Protein AF-A0A3B0YE94-F1 (afdb_monomer)

Mean predicted aligned error: 13.85 Å

Nearest PDB structures (foldseek):
  4jhp-assembly1_B  TM=4.072E-01  e=4.866E-02  Homo sapiens
  3t5i-assembly2_B  TM=4.114E-01  e=5.504E-02  Homo sapiens
  1ksh-assembly1_B  TM=4.208E-01  e=9.576E-02  Homo sapiens
  7kb5-assembly1_D  TM=2.185E-01  e=2.563E-01  Saccharomyces cerevisiae BY4741
  7w9m-assembly1_B  TM=2.186E-01  e=1.526E+00  Homo sapiens

Organism: NCBI:txid652676

Secondary structure (DSSP, 8-state):
----SSSHHHHHHHHHHHHHHHHHHHHHHHHHTTS-----------------------PPPP-HHHHHHHHTS-GGGGGS-HHHHHHHHHHHHTT---SEEEEE--SEEETTT-S--EEEEEEEEEHHHHHHS-HHHHEEEEEEETTTTEEEEEESSPPPTTPPPPPGGGSPPPPPPPGGGGT-EEEEEEEEEHHHHH-----SEEEEEEEEETTEEPPPEEEEEE---

Solvent-accessible surface area (backbone atoms only — not comparable to full-atom values): 14119 Å² total; per-residue (Å²): 144,89,88,87,82,79,72,72,68,62,57,57,55,53,53,54,52,52,51,50,53,53,50,53,54,51,52,55,61,54,61,67,70,74,76,81,84,86,84,88,79,87,85,90,79,90,74,94,70,87,74,81,76,72,79,76,76,84,71,68,45,85,55,64,70,56,53,57,36,57,65,72,56,66,65,71,41,66,80,50,60,65,68,62,41,43,53,54,49,52,62,56,45,58,93,66,86,58,31,44,46,43,60,49,58,51,54,64,41,49,57,81,84,37,93,64,46,50,32,42,38,38,37,25,37,33,42,57,49,46,72,78,57,38,56,68,84,42,27,30,37,39,40,31,35,67,77,77,71,44,74,48,79,34,65,70,39,86,71,76,86,87,69,77,79,77,54,77,91,73,53,76,78,78,76,81,89,54,81,66,37,64,73,44,67,51,72,50,69,49,79,45,37,40,27,84,76,57,68,44,77,96,55,78,45,39,33,44,36,35,41,36,46,83,93,45,65,30,54,78,42,62,33,34,35,40,68,85,129

Structure (mmCIF, N/CA/C/O backbone):
data_AF-A0A3B0YE94-F1
#
_entry.id   AF-A0A3B0YE94-F1
#
loop_
_atom_site.group_PDB
_atom_site.id
_atom_site.type_symbol
_atom_site.label_atom_id
_atom_site.label_alt_id
_atom_site.label_comp_id
_atom_site.label_asym_id
_atom_site.label_entity_id
_atom_site.label_seq_id
_atom_site.pdbx_PDB_ins_code
_atom_site.Cartn_x
_atom_site.Cartn_y
_atom_site.Cartn_z
_atom_site.occupancy
_atom_site.B_iso_or_equiv
_atom_site.auth_seq_id
_atom_site.auth_comp_id
_atom_site.auth_asym_id
_atom_site.auth_atom_id
_atom_site.pdbx_PDB_model_num
ATOM 1 N N . MET A 1 1 ? 21.241 26.845 35.841 1.00 43.53 1 MET A N 1
ATOM 2 C CA . MET A 1 1 ? 21.059 27.362 34.466 1.00 43.53 1 MET A CA 1
ATOM 3 C C . MET A 1 1 ? 22.350 27.121 33.688 1.00 43.53 1 MET A C 1
ATOM 5 O O . MET A 1 1 ? 23.228 27.954 33.795 1.00 43.53 1 MET A O 1
ATOM 9 N N . LEU A 1 2 ? 22.528 25.968 33.016 1.00 45.47 2 LEU A N 1
ATOM 10 C CA . LEU A 1 2 ? 23.670 25.692 32.111 1.00 45.47 2 LEU A CA 1
ATOM 11 C C . LEU A 1 2 ? 23.530 24.308 31.431 1.00 45.47 2 LEU A C 1
ATOM 13 O O . LEU A 1 2 ? 24.216 23.369 31.796 1.00 45.47 2 LEU A O 1
ATOM 17 N N . VAL A 1 3 ? 22.643 24.164 30.435 1.00 45.78 3 VAL A N 1
ATOM 18 C CA . VAL A 1 3 ? 22.716 23.067 29.437 1.00 45.78 3 VAL A CA 1
ATOM 19 C C . VAL A 1 3 ? 22.148 23.562 28.100 1.00 45.78 3 VAL A C 1
ATOM 21 O O . VAL A 1 3 ? 21.030 23.244 27.717 1.00 45.78 3 VAL A O 1
ATOM 24 N N . LYS A 1 4 ? 22.895 24.403 27.382 1.00 47.94 4 LYS A N 1
ATOM 25 C CA . LYS A 1 4 ? 22.641 24.718 25.962 1.00 47.94 4 LYS A CA 1
ATOM 26 C C . LYS A 1 4 ? 23.966 25.055 25.281 1.00 47.94 4 LYS A C 1
ATOM 28 O O . LYS A 1 4 ? 24.265 26.231 25.097 1.00 47.94 4 LYS A O 1
ATOM 33 N N . LYS A 1 5 ? 24.789 24.058 24.920 1.00 48.03 5 LYS A N 1
ATOM 34 C CA . LYS A 1 5 ? 25.900 24.336 23.982 1.00 48.03 5 LYS A CA 1
ATOM 35 C C . LYS A 1 5 ? 26.467 23.207 23.111 1.00 48.03 5 LYS A C 1
ATOM 37 O O . LYS A 1 5 ? 27.301 23.531 22.280 1.00 48.03 5 LYS A O 1
ATOM 42 N N . ASN A 1 6 ? 25.993 21.956 23.164 1.00 45.59 6 ASN A N 1
ATOM 43 C CA . ASN A 1 6 ? 26.669 20.862 22.430 1.00 45.59 6 ASN A CA 1
ATOM 44 C C . ASN A 1 6 ? 25.920 20.212 21.250 1.00 45.59 6 ASN A C 1
ATOM 46 O O . ASN A 1 6 ? 26.417 19.245 20.691 1.00 45.59 6 ASN A O 1
ATOM 50 N N . ILE A 1 7 ? 24.786 20.747 20.784 1.00 51.22 7 ILE A N 1
ATOM 51 C CA . ILE A 1 7 ? 24.026 20.112 19.679 1.00 51.22 7 ILE A CA 1
ATOM 52 C C . ILE A 1 7 ? 24.457 20.611 18.281 1.00 51.22 7 ILE A C 1
ATOM 54 O O . ILE A 1 7 ? 24.168 19.974 17.272 1.00 51.22 7 ILE A O 1
ATOM 58 N N . LYS A 1 8 ? 25.208 21.717 18.176 1.00 47.16 8 LYS A N 1
ATOM 59 C CA . LYS A 1 8 ? 25.519 22.321 16.864 1.00 47.16 8 LYS A CA 1
ATOM 60 C C . LYS A 1 8 ? 26.638 21.631 16.067 1.00 47.16 8 LYS A C 1
ATOM 62 O O . LYS A 1 8 ? 26.669 21.801 14.855 1.00 47.16 8 LYS A O 1
ATOM 67 N N . HIS A 1 9 ? 27.511 20.836 16.691 1.00 49.69 9 HIS A N 1
ATOM 68 C CA . HIS A 1 9 ? 28.640 20.216 15.974 1.00 49.69 9 HIS A CA 1
ATOM 69 C C . HIS A 1 9 ? 28.319 18.863 15.316 1.00 49.69 9 HIS A C 1
ATOM 71 O O . HIS A 1 9 ? 28.926 18.536 14.301 1.00 49.69 9 HIS A O 1
ATOM 77 N N . GLY A 1 10 ? 27.330 18.107 15.810 1.00 46.56 10 GLY A N 1
ATOM 78 C CA . GLY A 1 10 ? 26.959 16.814 15.211 1.00 46.56 10 GLY A CA 1
ATOM 79 C C . GLY A 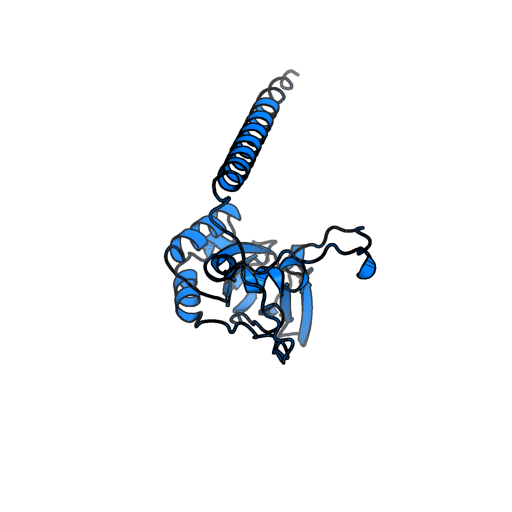1 10 ? 26.210 16.940 13.878 1.00 46.56 10 GLY A C 1
ATOM 80 O O . GLY A 1 10 ? 26.409 16.140 12.968 1.00 46.56 10 GLY A O 1
ATOM 81 N N . PHE A 1 11 ? 25.392 17.986 13.724 1.00 53.06 11 PHE A N 1
ATOM 82 C CA . PHE A 1 11 ? 24.550 18.163 12.535 1.00 53.06 11 PHE A CA 1
ATOM 83 C C . PHE A 1 11 ? 25.360 18.557 11.289 1.00 53.06 11 PHE A C 1
ATOM 85 O O . PHE A 1 11 ? 25.068 18.103 10.186 1.00 53.06 11 PHE A O 1
ATOM 92 N N . ALA A 1 12 ? 26.433 19.336 11.462 1.00 54.34 12 ALA A N 1
ATOM 93 C CA . ALA A 1 12 ? 27.305 19.738 10.357 1.00 54.34 12 ALA A CA 1
ATOM 94 C C . ALA A 1 12 ? 28.097 18.555 9.767 1.00 54.34 12 ALA A C 1
ATOM 96 O O . ALA A 1 12 ? 28.269 18.472 8.551 1.00 54.34 12 ALA A O 1
ATOM 97 N N . HIS A 1 13 ? 28.525 17.604 10.605 1.00 53.72 13 HIS A N 1
ATOM 98 C CA . HIS A 1 13 ? 29.206 16.392 10.138 1.00 53.72 13 HIS A CA 1
ATOM 99 C C . HIS A 1 13 ? 28.271 15.452 9.370 1.00 53.72 13 HIS A C 1
ATOM 101 O O . HIS A 1 13 ? 28.685 14.856 8.379 1.00 53.72 13 HIS A O 1
ATOM 107 N N . TYR A 1 14 ? 27.003 15.369 9.778 1.00 59.88 14 TYR A N 1
ATOM 108 C CA . TYR A 1 14 ? 26.011 14.532 9.105 1.00 59.88 14 TYR A CA 1
ATOM 109 C C . TYR A 1 14 ? 25.660 15.051 7.701 1.00 59.88 14 TYR A C 1
ATOM 111 O O . TYR A 1 14 ? 25.588 14.274 6.751 1.00 59.88 14 TYR A O 1
ATOM 119 N N . ILE A 1 15 ? 25.533 16.373 7.535 1.00 66.88 15 ILE A N 1
ATOM 120 C CA . ILE A 1 15 ? 25.274 16.985 6.222 1.00 66.88 15 ILE A CA 1
ATOM 121 C C . ILE A 1 15 ? 26.463 16.781 5.274 1.00 66.88 15 ILE A C 1
ATOM 123 O O . ILE A 1 15 ? 26.262 16.413 4.118 1.00 66.88 15 ILE A O 1
ATOM 127 N N . ASN A 1 16 ? 27.699 16.949 5.757 1.00 63.47 16 ASN A N 1
ATOM 128 C CA . ASN A 1 16 ? 28.891 16.714 4.934 1.00 63.47 16 ASN A CA 1
ATOM 129 C C . ASN A 1 16 ? 29.008 15.254 4.470 1.00 63.47 16 ASN A C 1
ATOM 131 O O . ASN A 1 16 ? 29.409 15.004 3.335 1.00 63.47 16 ASN A O 1
ATOM 135 N N . PHE A 1 17 ? 28.605 14.298 5.310 1.00 67.75 17 PHE A N 1
ATOM 136 C CA . PHE A 1 17 ? 28.597 12.880 4.953 1.00 67.75 17 PHE A CA 1
ATOM 137 C C . PHE A 1 17 ? 27.564 12.561 3.859 1.00 67.75 17 PHE A C 1
ATOM 139 O O . PHE A 1 17 ? 27.881 11.871 2.891 1.00 67.75 17 PHE A O 1
ATOM 146 N N . ILE A 1 18 ? 26.354 13.130 3.946 1.00 70.44 18 ILE A N 1
ATOM 147 C CA . ILE A 1 18 ? 25.316 12.960 2.913 1.00 70.44 18 ILE A CA 1
ATOM 148 C C . ILE A 1 18 ? 25.743 13.593 1.582 1.00 70.44 18 ILE A C 1
ATOM 150 O O . ILE A 1 18 ? 25.548 12.989 0.527 1.00 70.44 18 ILE A O 1
ATOM 154 N N . ILE A 1 19 ? 26.370 14.774 1.616 1.00 73.31 19 ILE A N 1
ATOM 155 C CA . ILE A 1 19 ? 26.868 15.452 0.410 1.00 73.31 19 ILE A CA 1
ATOM 156 C C . ILE A 1 19 ? 27.986 14.636 -0.258 1.00 73.31 19 ILE A C 1
ATOM 158 O O . ILE A 1 19 ? 27.984 14.497 -1.482 1.00 73.31 19 ILE A O 1
ATOM 162 N N . GLN A 1 20 ? 28.900 14.037 0.515 1.00 68.69 20 GLN A N 1
ATOM 163 C CA . GLN A 1 20 ? 29.944 13.162 -0.034 1.00 68.69 20 GLN A CA 1
ATOM 164 C C . GLN A 1 20 ? 29.381 11.892 -0.682 1.00 68.69 20 GLN A C 1
ATOM 166 O O . GLN A 1 20 ? 29.851 11.506 -1.752 1.00 68.69 20 GLN A O 1
ATOM 171 N N . ILE A 1 21 ? 28.357 11.269 -0.090 1.00 71.06 21 ILE A N 1
ATOM 172 C CA . ILE A 1 21 ? 27.694 10.097 -0.684 1.00 71.06 21 ILE A CA 1
ATOM 173 C C . ILE A 1 21 ? 27.004 10.477 -1.999 1.00 71.06 21 ILE A C 1
ATOM 175 O O . ILE A 1 21 ? 27.148 9.763 -2.992 1.00 71.06 21 ILE A O 1
ATOM 179 N N . PHE A 1 22 ? 26.316 11.622 -2.043 1.00 70.56 22 PHE A N 1
ATOM 180 C CA . PHE A 1 22 ? 25.675 12.109 -3.268 1.00 70.56 22 PHE A CA 1
ATOM 181 C C . PHE A 1 22 ? 26.688 12.417 -4.378 1.00 70.56 22 PHE A C 1
ATOM 183 O O . PHE A 1 22 ? 26.456 12.058 -5.530 1.00 70.56 22 PHE A O 1
ATOM 190 N N . LEU A 1 23 ? 27.831 13.024 -4.042 1.00 67.50 23 LEU A N 1
ATOM 191 C CA . LEU A 1 23 ? 28.910 13.303 -4.997 1.00 67.50 23 LEU A CA 1
ATOM 192 C C . LEU A 1 23 ? 29.562 12.023 -5.535 1.00 67.50 23 LEU A C 1
ATOM 194 O O . LEU A 1 23 ? 29.814 11.932 -6.734 1.00 67.50 23 LEU A O 1
ATOM 198 N N . LEU A 1 24 ? 29.783 11.015 -4.687 1.00 62.66 24 LEU A N 1
ATOM 199 C CA . LEU A 1 24 ? 30.316 9.719 -5.119 1.00 62.66 24 LEU A CA 1
ATOM 200 C C . LEU A 1 24 ? 29.344 8.986 -6.050 1.00 62.66 24 LEU A C 1
ATOM 202 O O . LEU A 1 24 ? 29.769 8.440 -7.068 1.00 62.66 24 LEU A O 1
ATOM 206 N N . PHE A 1 25 ? 28.043 9.035 -5.755 1.00 63.31 25 PHE A N 1
ATOM 207 C CA . PHE A 1 25 ? 27.020 8.446 -6.619 1.00 63.31 25 PHE A CA 1
ATOM 208 C C . PHE A 1 25 ? 26.933 9.175 -7.969 1.00 63.31 25 PHE A C 1
ATOM 210 O O . PHE A 1 25 ? 26.829 8.539 -9.016 1.00 63.31 25 PHE A O 1
ATOM 217 N N . PHE A 1 26 ? 27.054 10.507 -7.970 1.00 60.88 26 PHE A N 1
ATOM 218 C CA . PHE A 1 26 ? 27.026 11.308 -9.195 1.00 60.88 26 PHE A CA 1
ATOM 219 C C . PHE A 1 26 ? 28.269 11.077 -10.073 1.00 60.88 26 PHE A C 1
ATOM 221 O O . PHE A 1 26 ? 28.141 10.916 -11.286 1.00 60.88 26 PHE A O 1
ATOM 228 N N . CYS A 1 27 ? 29.461 10.962 -9.475 1.00 50.81 27 CYS A N 1
ATOM 229 C CA . CYS A 1 27 ? 30.691 10.630 -10.201 1.00 50.81 27 CYS A CA 1
ATOM 230 C C . CYS A 1 27 ? 30.665 9.209 -10.790 1.00 50.81 27 CYS A C 1
ATOM 232 O O . CYS A 1 27 ? 31.129 9.011 -11.912 1.00 50.81 27 CYS A O 1
ATOM 234 N N . LEU A 1 28 ? 30.082 8.231 -10.087 1.00 47.50 28 LEU A N 1
ATOM 235 C CA . LEU A 1 28 ? 29.945 6.863 -10.600 1.00 47.50 28 LEU A CA 1
ATOM 236 C C . LEU A 1 28 ? 29.025 6.810 -11.835 1.00 47.50 28 LEU A C 1
ATOM 238 O O . LEU A 1 28 ? 29.337 6.137 -12.815 1.00 47.50 28 LEU A O 1
ATOM 242 N N . VAL A 1 29 ? 27.926 7.571 -11.823 1.00 54.81 29 VAL A N 1
ATOM 243 C CA . VAL A 1 29 ? 26.977 7.649 -12.949 1.00 54.81 29 VAL A CA 1
ATOM 244 C C . VAL A 1 29 ? 27.576 8.379 -14.159 1.00 54.81 29 VAL A C 1
ATOM 246 O O . VAL A 1 29 ? 27.250 8.045 -15.300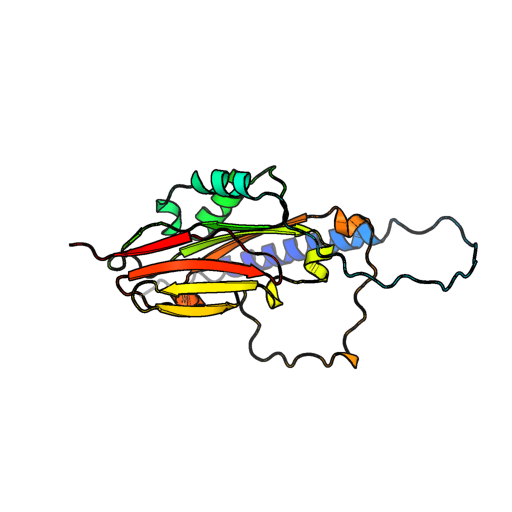 1.00 54.81 29 VAL A O 1
ATOM 249 N N . LEU A 1 30 ? 28.480 9.340 -13.941 1.00 47.69 30 LEU A N 1
ATOM 250 C CA . LEU A 1 30 ? 29.183 10.037 -15.022 1.00 47.69 30 LEU A CA 1
ATOM 251 C C . LEU A 1 30 ? 30.297 9.194 -15.661 1.00 47.69 30 LEU A C 1
ATOM 253 O O . LEU A 1 30 ? 30.416 9.221 -16.882 1.00 47.69 30 LEU A O 1
ATOM 257 N N . SER A 1 31 ? 31.043 8.391 -14.895 1.00 45.88 31 SER A N 1
ATOM 258 C CA . SER A 1 31 ? 32.107 7.536 -15.454 1.00 45.88 31 SER A CA 1
ATOM 259 C C . SER A 1 31 ? 31.592 6.384 -16.323 1.00 45.88 31 SER A C 1
ATOM 261 O O . SER A 1 31 ? 32.297 5.940 -17.226 1.00 45.88 31 SER A O 1
ATOM 263 N N . ILE A 1 32 ? 30.357 5.914 -16.113 1.00 48.81 32 ILE A N 1
ATOM 264 C CA . ILE A 1 32 ? 29.759 4.860 -16.956 1.00 48.81 32 ILE A CA 1
ATOM 265 C C . ILE A 1 32 ? 29.359 5.412 -18.338 1.00 48.81 32 ILE A C 1
ATOM 267 O O . ILE A 1 32 ? 29.319 4.669 -19.317 1.00 48.81 32 ILE A O 1
ATOM 271 N N . LYS A 1 33 ? 29.130 6.727 -18.468 1.00 43.41 33 LYS A N 1
ATOM 272 C CA . LYS A 1 33 ? 28.756 7.351 -19.748 1.00 43.41 33 LYS A CA 1
ATOM 273 C C . LYS A 1 33 ? 29.925 7.568 -20.716 1.00 43.41 33 LYS A C 1
ATOM 275 O O . LYS A 1 33 ? 29.674 7.904 -21.869 1.00 43.41 33 LYS A O 1
ATOM 280 N N . THR A 1 34 ? 31.173 7.356 -20.299 1.00 41.16 34 THR A N 1
ATOM 281 C CA . THR A 1 34 ? 32.361 7.682 -21.112 1.00 41.16 34 THR A CA 1
ATOM 282 C C . THR A 1 34 ? 33.029 6.483 -21.791 1.00 41.16 34 THR A C 1
ATOM 284 O O . THR A 1 34 ? 34.080 6.657 -22.399 1.00 41.16 34 THR A O 1
ATOM 287 N N . LEU A 1 35 ? 32.446 5.280 -21.726 1.00 41.75 35 LEU A N 1
ATOM 288 C CA . LEU A 1 35 ? 33.090 4.048 -22.218 1.00 41.75 35 LEU A CA 1
ATOM 289 C C . LEU A 1 35 ? 32.363 3.335 -23.371 1.00 41.75 35 LEU A C 1
ATOM 291 O O . LEU A 1 35 ? 32.694 2.197 -23.687 1.00 41.75 35 LEU A O 1
ATOM 295 N N . ALA A 1 36 ? 31.415 3.994 -24.042 1.00 46.09 36 ALA A N 1
ATOM 296 C CA . ALA A 1 36 ? 30.711 3.403 -25.182 1.00 46.09 36 ALA A CA 1
ATOM 297 C C . ALA A 1 36 ? 30.534 4.399 -26.342 1.00 46.09 36 ALA A C 1
ATOM 299 O O . ALA A 1 36 ? 29.459 4.949 -26.566 1.00 46.09 36 ALA A O 1
ATOM 300 N N . PHE A 1 37 ? 31.624 4.635 -27.072 1.00 37.69 37 PHE A N 1
ATOM 301 C CA . PHE A 1 37 ? 31.673 5.237 -28.412 1.00 37.69 37 PHE A CA 1
ATOM 302 C C . PHE A 1 37 ? 33.049 4.848 -28.991 1.00 37.69 37 PHE A C 1
ATOM 304 O O . PHE A 1 37 ? 34.042 5.004 -28.294 1.00 37.69 37 PHE A O 1
ATOM 311 N N . SER A 1 38 ? 33.255 4.324 -30.196 1.00 35.47 38 SER A N 1
ATOM 312 C CA . SER A 1 38 ? 32.413 4.074 -31.362 1.00 35.47 38 SER A CA 1
ATOM 313 C C . SER A 1 38 ? 33.185 3.100 -32.266 1.00 35.47 38 SER A C 1
ATOM 315 O O . SER A 1 38 ? 34.387 3.285 -32.456 1.00 35.47 38 SER A O 1
ATOM 317 N N . SER A 1 39 ? 32.504 2.120 -32.861 1.00 35.66 39 SER A N 1
ATOM 318 C CA . SER A 1 39 ? 32.975 1.421 -34.058 1.00 35.66 39 SER A CA 1
ATOM 319 C C . SER A 1 39 ? 31.872 1.452 -35.110 1.00 35.66 39 SER A C 1
ATOM 321 O O . SER A 1 39 ? 30.810 0.861 -34.928 1.00 35.66 39 SER A O 1
ATOM 323 N N . ASP A 1 40 ? 32.217 2.158 -36.176 1.00 33.88 40 ASP A N 1
ATOM 324 C CA . ASP A 1 40 ? 31.789 2.067 -37.562 1.00 33.88 40 ASP A CA 1
ATOM 325 C C . ASP A 1 40 ? 30.364 2.373 -38.028 1.00 33.88 40 ASP A C 1
ATOM 327 O O . ASP A 1 40 ? 29.323 2.082 -37.443 1.00 33.88 40 ASP A O 1
ATOM 331 N N . SER A 1 41 ? 30.421 3.048 -39.169 1.00 37.47 41 SER A N 1
ATOM 332 C CA . SER A 1 41 ? 29.427 3.825 -39.861 1.00 37.47 41 SER A CA 1
ATOM 333 C C . SER A 1 41 ? 28.640 3.026 -40.891 1.00 37.47 41 SER A C 1
ATOM 335 O O . SER A 1 41 ? 29.129 2.074 -41.492 1.00 37.47 41 SER A O 1
ATOM 337 N N . SER A 1 42 ? 27.478 3.604 -41.198 1.00 35.78 42 SER A N 1
ATOM 338 C CA . SER A 1 42 ? 26.766 3.569 -42.477 1.00 35.78 42 SER A CA 1
ATOM 339 C C . SER A 1 42 ? 26.221 2.221 -42.947 1.00 35.78 42 SER A C 1
ATOM 341 O O . SER A 1 42 ? 26.910 1.448 -43.602 1.00 35.78 42 SER A O 1
ATOM 343 N N . ASN A 1 43 ? 24.898 2.073 -42.848 1.00 31.91 43 ASN A N 1
ATOM 344 C CA . ASN A 1 43 ? 24.139 2.013 -44.092 1.00 31.91 43 ASN A CA 1
ATOM 345 C C . ASN A 1 43 ? 22.731 2.590 -43.916 1.00 31.91 43 ASN A C 1
ATOM 347 O O . ASN A 1 43 ? 21.946 2.154 -43.077 1.00 31.91 43 ASN A O 1
ATOM 351 N N . THR A 1 44 ? 22.450 3.610 -44.714 1.00 44.38 44 THR A N 1
ATOM 352 C CA . THR A 1 44 ? 21.163 4.285 -44.819 1.00 44.38 44 THR A CA 1
ATOM 353 C C . THR A 1 44 ? 20.303 3.485 -45.784 1.00 44.38 44 THR A C 1
ATOM 355 O O . THR A 1 44 ? 20.650 3.396 -46.957 1.00 44.38 44 THR A O 1
ATOM 358 N N . GLN A 1 45 ? 19.160 2.965 -45.342 1.00 35.03 45 GLN A N 1
ATOM 359 C CA . GLN A 1 45 ? 18.05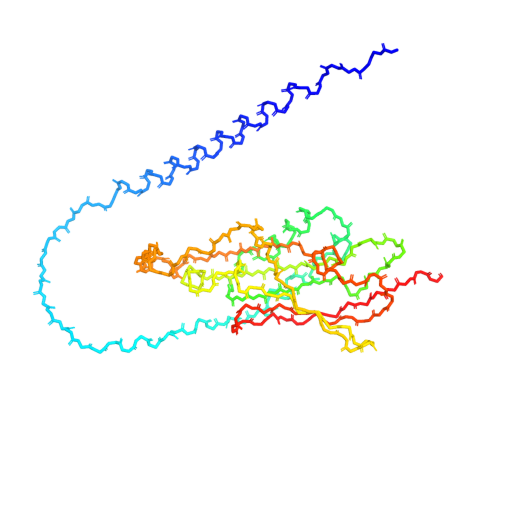7 2.693 -46.259 1.00 35.03 45 GLN A CA 1
ATOM 360 C C . GLN A 1 45 ? 16.713 2.866 -45.557 1.00 35.03 45 GLN A C 1
ATOM 362 O O . GLN A 1 45 ? 16.385 2.225 -44.563 1.00 35.03 45 GLN A O 1
ATOM 367 N N . SER A 1 46 ? 15.973 3.823 -46.102 1.00 48.00 46 SER A N 1
ATOM 368 C CA . SER A 1 46 ? 14.613 4.206 -45.784 1.00 48.00 46 SER A CA 1
ATOM 369 C C . SER A 1 46 ? 13.636 3.050 -45.959 1.00 48.00 46 SER A C 1
ATOM 371 O O . SER A 1 46 ? 13.529 2.514 -47.060 1.00 48.00 46 SER A O 1
ATOM 373 N N . VAL A 1 47 ? 12.821 2.789 -44.942 1.00 39.16 47 VAL A N 1
ATOM 374 C CA . VAL A 1 47 ? 11.453 2.306 -45.147 1.00 39.16 47 VAL A CA 1
ATOM 375 C C . VAL A 1 47 ? 10.570 3.017 -44.129 1.00 39.16 47 VAL A C 1
ATOM 377 O O . VAL A 1 47 ? 10.418 2.608 -42.980 1.00 39.16 47 VAL A O 1
ATOM 380 N N . ALA A 1 48 ? 10.029 4.148 -44.567 1.00 41.53 48 ALA A N 1
ATOM 381 C CA . ALA A 1 48 ? 8.822 4.704 -43.999 1.00 41.53 48 ALA A CA 1
ATOM 382 C C . ALA A 1 48 ? 7.681 3.739 -44.337 1.00 41.53 48 ALA A C 1
ATOM 384 O O . ALA A 1 48 ? 7.091 3.849 -45.399 1.00 41.53 48 ALA A O 1
ATOM 385 N N . ASP A 1 49 ? 7.397 2.780 -43.458 1.00 36.59 49 ASP A N 1
ATOM 386 C CA . ASP A 1 49 ? 6.126 2.064 -43.476 1.00 36.59 49 ASP A CA 1
ATOM 387 C C . ASP A 1 49 ? 5.783 1.521 -42.085 1.00 36.59 49 ASP A C 1
ATOM 389 O O . ASP A 1 49 ? 6.465 0.675 -41.516 1.00 36.59 49 ASP A O 1
ATOM 393 N N . ARG A 1 50 ? 4.657 2.020 -41.568 1.00 43.50 50 ARG A N 1
ATOM 394 C CA . ARG A 1 50 ? 3.728 1.305 -40.684 1.00 43.50 50 ARG A CA 1
ATOM 395 C C . ARG A 1 50 ? 4.319 0.659 -39.427 1.00 43.50 50 ARG A C 1
ATOM 397 O O . ARG A 1 50 ? 4.362 -0.559 -39.294 1.00 43.50 50 ARG A O 1
ATOM 404 N N . VAL A 1 51 ? 4.509 1.472 -38.393 1.00 39.81 51 VAL A N 1
ATOM 405 C CA . VAL A 1 51 ? 4.207 1.010 -37.033 1.00 39.81 51 VAL A CA 1
ATOM 406 C C . VAL A 1 51 ? 3.169 1.955 -36.461 1.00 39.81 51 VAL A C 1
ATOM 408 O O . VAL A 1 51 ? 3.481 2.980 -35.863 1.00 39.81 51 VAL A O 1
ATOM 411 N N . SER A 1 52 ? 1.898 1.602 -36.667 1.00 37.53 52 SER A N 1
ATOM 412 C CA . SER A 1 52 ? 0.864 1.968 -35.708 1.00 37.53 52 SER A CA 1
ATOM 413 C C . SER A 1 52 ? 1.381 1.458 -34.365 1.00 37.53 52 SER A C 1
ATOM 415 O O . SER A 1 52 ? 1.402 0.249 -34.132 1.00 37.53 52 SER A O 1
ATOM 417 N N . GLN A 1 53 ? 1.952 2.353 -33.552 1.00 42.38 53 GLN A N 1
ATOM 418 C CA . GLN A 1 53 ? 2.447 2.034 -32.221 1.00 42.38 53 GLN A CA 1
ATOM 419 C C . GLN A 1 53 ? 1.229 1.666 -31.382 1.00 42.38 53 GLN A C 1
ATOM 421 O O . GLN A 1 53 ? 0.646 2.492 -30.680 1.00 42.38 53 GLN A O 1
ATOM 426 N N . LYS A 1 54 ? 0.806 0.406 -31.494 1.00 40.81 54 LYS A N 1
ATOM 427 C CA . LYS A 1 54 ? -0.084 -0.231 -30.542 1.00 40.81 54 LYS A CA 1
ATOM 428 C C . LYS A 1 54 ? 0.660 -0.140 -29.221 1.00 40.81 54 LYS A C 1
ATOM 430 O O . LYS A 1 54 ? 1.621 -0.871 -29.004 1.00 40.81 54 LYS A O 1
ATOM 435 N N . LYS A 1 55 ? 0.286 0.845 -28.403 1.00 53.72 55 LYS A N 1
ATOM 436 C CA . LYS A 1 55 ? 0.830 1.064 -27.067 1.00 53.72 55 LYS A CA 1
ATOM 437 C C . LYS A 1 55 ? 0.655 -0.248 -26.309 1.00 53.72 55 LYS A C 1
ATOM 439 O O . LYS A 1 55 ? -0.452 -0.571 -25.892 1.00 53.72 55 LYS A O 1
ATOM 444 N N . GLU A 1 56 ? 1.713 -1.051 -26.247 1.00 54.72 56 GLU A N 1
ATOM 445 C CA . GLU A 1 56 ? 1.702 -2.312 -25.519 1.00 54.72 56 GLU A CA 1
ATOM 446 C C . GLU A 1 56 ? 1.460 -1.987 -24.053 1.00 54.72 56 GLU A C 1
ATOM 448 O O . GLU A 1 56 ? 2.321 -1.435 -23.366 1.00 54.72 56 GLU A O 1
ATOM 453 N N . THR A 1 57 ? 0.263 -2.304 -23.581 1.00 61.59 57 THR A N 1
ATOM 454 C CA . THR A 1 57 ? -0.038 -2.300 -22.160 1.00 61.59 57 THR A CA 1
ATOM 455 C C . THR A 1 57 ? 0.792 -3.404 -21.512 1.00 61.59 57 THR A C 1
ATOM 457 O O . THR A 1 57 ? 0.567 -4.584 -21.770 1.00 61.59 57 THR A O 1
ATOM 460 N N . ILE A 1 58 ? 1.784 -3.028 -20.703 1.00 75.69 58 ILE A N 1
ATOM 461 C CA . ILE A 1 58 ? 2.555 -3.981 -19.894 1.00 75.69 58 ILE A CA 1
ATOM 462 C C . ILE A 1 58 ? 1.602 -4.542 -18.838 1.00 75.69 58 ILE A C 1
ATOM 464 O O . ILE A 1 58 ? 1.168 -3.803 -17.953 1.00 75.69 58 ILE A O 1
ATOM 468 N N . ALA A 1 59 ? 1.248 -5.819 -18.969 1.00 79.19 59 ALA A N 1
ATOM 469 C CA . ALA A 1 59 ? 0.369 -6.511 -18.035 1.00 79.19 59 ALA A CA 1
ATOM 470 C C . ALA A 1 59 ? 1.075 -6.782 -16.699 1.00 79.19 59 ALA A C 1
ATOM 472 O O . ALA A 1 59 ? 2.301 -6.901 -16.648 1.00 79.19 59 ALA A O 1
ATOM 473 N N . MET A 1 60 ? 0.292 -6.904 -15.627 1.00 85.69 60 MET A N 1
ATOM 474 C CA . MET A 1 60 ? 0.801 -7.388 -14.345 1.00 85.69 60 MET A CA 1
ATOM 475 C C . MET A 1 60 ? 1.208 -8.860 -14.452 1.00 85.69 60 MET A C 1
ATOM 477 O O . MET A 1 60 ? 0.565 -9.647 -15.150 1.00 85.69 60 MET A O 1
ATOM 481 N N . THR A 1 61 ? 2.250 -9.244 -13.722 1.00 85.44 61 THR A N 1
ATOM 482 C CA . THR A 1 61 ? 2.548 -10.657 -13.456 1.00 85.44 61 THR A CA 1
ATOM 483 C C . THR A 1 61 ? 1.732 -11.146 -12.256 1.00 85.44 61 THR A C 1
ATOM 485 O O . THR A 1 61 ? 1.265 -10.321 -11.469 1.00 85.44 61 THR A O 1
ATOM 488 N N . PRO A 1 62 ? 1.591 -12.468 -12.043 1.00 83.19 62 PRO A N 1
ATOM 489 C CA . PRO A 1 62 ? 0.982 -12.993 -10.823 1.00 83.19 62 PRO A CA 1
ATOM 490 C C . PRO A 1 62 ? 1.650 -12.419 -9.564 1.00 83.19 62 PRO A C 1
ATOM 492 O O . PRO A 1 62 ? 2.876 -12.436 -9.445 1.00 83.19 62 PRO A O 1
ATOM 495 N N . ILE A 1 63 ? 0.843 -11.895 -8.638 1.00 93.44 63 ILE A N 1
ATOM 496 C CA . ILE A 1 63 ? 1.305 -11.227 -7.406 1.00 93.44 63 ILE A CA 1
ATOM 497 C C . ILE A 1 63 ? 1.112 -12.076 -6.139 1.00 93.44 63 ILE A C 1
ATOM 499 O O . ILE A 1 63 ? 1.505 -11.655 -5.051 1.00 93.44 63 ILE A O 1
ATOM 503 N N . ASP A 1 64 ? 0.549 -13.282 -6.256 1.00 94.00 64 ASP A N 1
ATOM 504 C CA . ASP A 1 64 ? 0.187 -14.136 -5.114 1.00 94.00 64 ASP A CA 1
ATOM 505 C C . ASP A 1 64 ? 1.384 -14.521 -4.241 1.00 94.00 64 ASP A C 1
ATOM 507 O O . ASP A 1 64 ? 1.283 -14.551 -3.012 1.00 94.00 64 ASP A O 1
ATOM 511 N N . GLU A 1 65 ? 2.544 -14.766 -4.853 1.00 93.81 65 GLU A N 1
ATOM 512 C CA . GLU A 1 65 ? 3.776 -15.065 -4.121 1.00 93.81 65 GLU A CA 1
ATOM 513 C C . GLU A 1 65 ? 4.192 -13.892 -3.221 1.00 93.81 65 GLU A C 1
ATOM 515 O O . GLU A 1 65 ? 4.601 -14.091 -2.075 1.00 93.81 65 GLU A O 1
ATOM 520 N N . ILE A 1 66 ? 4.030 -12.662 -3.712 1.00 96.50 66 ILE A N 1
ATOM 521 C CA . ILE A 1 66 ? 4.354 -11.438 -2.976 1.00 96.50 66 ILE A CA 1
ATOM 522 C C . ILE A 1 66 ? 3.320 -11.188 -1.880 1.00 96.50 66 ILE A C 1
ATOM 524 O O . ILE A 1 66 ? 3.699 -10.898 -0.749 1.00 96.50 66 ILE A O 1
ATOM 528 N N . ILE A 1 67 ? 2.027 -11.374 -2.166 1.00 96.81 67 ILE A N 1
ATOM 529 C CA . ILE A 1 67 ? 0.962 -11.300 -1.155 1.00 96.81 67 ILE A CA 1
ATOM 530 C C . ILE A 1 67 ? 1.270 -12.258 -0.000 1.00 96.81 67 ILE A C 1
ATOM 532 O O . ILE A 1 67 ? 1.228 -11.870 1.169 1.00 96.81 67 ILE A O 1
ATOM 536 N N . ASN A 1 68 ? 1.611 -13.508 -0.315 1.00 96.25 68 ASN A N 1
ATOM 537 C CA . ASN A 1 68 ? 1.913 -14.525 0.687 1.00 96.25 68 ASN A CA 1
ATOM 538 C C . ASN A 1 68 ? 3.215 -14.235 1.443 1.00 96.25 68 ASN A C 1
ATOM 540 O O . ASN A 1 68 ? 3.267 -14.447 2.652 1.00 96.25 68 ASN A O 1
ATOM 544 N N . ALA A 1 69 ? 4.228 -13.679 0.774 1.00 96.12 69 ALA A N 1
ATOM 545 C CA . ALA A 1 69 ? 5.442 -13.198 1.426 1.00 96.12 69 ALA A CA 1
ATOM 546 C C . ALA A 1 69 ? 5.136 -12.097 2.445 1.00 96.12 69 ALA A C 1
ATOM 548 O O . ALA A 1 69 ? 5.550 -12.170 3.597 1.00 96.12 69 ALA A O 1
ATOM 549 N N . LEU A 1 70 ? 4.358 -11.091 2.044 1.00 97.06 70 LEU A N 1
ATOM 550 C CA . LEU A 1 70 ? 4.027 -9.980 2.923 1.00 97.06 70 LEU A CA 1
ATOM 551 C C . LEU A 1 70 ? 3.178 -10.430 4.108 1.00 97.06 70 LEU A C 1
ATOM 553 O O . LEU A 1 70 ? 3.322 -9.836 5.170 1.00 97.06 70 LEU A O 1
ATOM 557 N N . LYS A 1 71 ? 2.349 -11.480 3.983 1.00 95.94 71 LYS A N 1
ATOM 558 C CA . LYS A 1 71 ? 1.579 -12.056 5.104 1.00 95.94 71 LYS A CA 1
ATOM 559 C C . LYS A 1 71 ? 2.453 -12.540 6.267 1.00 95.94 71 LYS A C 1
ATOM 561 O O . LYS A 1 71 ? 1.958 -12.551 7.390 1.00 95.94 71 LYS A O 1
ATOM 566 N N . SER A 1 72 ? 3.724 -12.888 6.044 1.00 95.75 72 SER A N 1
ATOM 567 C CA . SER A 1 72 ? 4.614 -13.367 7.113 1.00 95.75 72 SER A CA 1
ATOM 568 C C . SER A 1 72 ? 5.173 -12.256 8.011 1.00 95.75 72 SER A C 1
ATOM 570 O O . SER A 1 72 ? 5.849 -12.554 8.994 1.00 95.75 72 SER A O 1
ATOM 572 N N . ILE A 1 73 ? 4.956 -10.978 7.679 1.00 97.00 73 ILE A N 1
ATOM 573 C CA . ILE A 1 73 ? 5.403 -9.858 8.521 1.00 97.00 73 ILE A CA 1
ATOM 574 C C . ILE A 1 73 ? 4.495 -9.781 9.764 1.00 97.00 73 ILE A C 1
ATOM 576 O O . ILE A 1 73 ? 3.269 -9.865 9.644 1.00 97.00 73 ILE A O 1
ATOM 580 N N . ASP A 1 74 ? 5.073 -9.613 10.953 1.00 95.31 74 ASP A N 1
ATOM 581 C CA . ASP A 1 74 ? 4.308 -9.448 12.196 1.00 95.31 74 ASP A CA 1
ATOM 582 C C . ASP A 1 74 ? 3.435 -8.181 12.124 1.00 95.31 74 ASP A C 1
ATOM 584 O O . ASP A 1 74 ? 3.918 -7.100 11.779 1.00 95.31 74 ASP A O 1
ATOM 588 N N . SER A 1 75 ? 2.146 -8.301 12.459 1.00 93.00 75 SER A N 1
ATOM 589 C CA . SER A 1 75 ? 1.207 -7.175 12.481 1.00 93.00 75 SER A CA 1
ATOM 590 C C . SER A 1 75 ? 1.623 -6.073 13.459 1.00 93.00 75 SER A C 1
ATOM 592 O O . SER A 1 75 ? 1.282 -4.915 13.241 1.00 93.00 75 SER A O 1
ATOM 594 N N . LYS A 1 76 ? 2.394 -6.393 14.506 1.00 93.75 76 LYS A N 1
ATOM 595 C CA . LYS A 1 76 ? 2.901 -5.397 15.464 1.00 93.75 76 LYS A CA 1
ATOM 596 C C . LYS A 1 76 ? 3.832 -4.372 14.816 1.00 93.75 76 LYS A C 1
ATOM 598 O O . LYS A 1 76 ? 3.867 -3.226 15.255 1.00 93.75 76 LYS A O 1
ATOM 603 N N . LEU A 1 77 ? 4.545 -4.749 13.750 1.00 96.31 77 LEU A N 1
ATOM 604 C CA . LEU A 1 77 ? 5.465 -3.847 13.047 1.00 96.31 77 LEU A CA 1
ATOM 605 C C . LEU A 1 77 ? 4.746 -2.687 12.348 1.00 96.31 77 LEU A C 1
ATOM 607 O O . LEU A 1 77 ? 5.360 -1.648 12.132 1.00 96.31 77 LEU A O 1
ATOM 611 N N . PHE A 1 78 ? 3.451 -2.827 12.046 1.00 96.81 78 PHE A N 1
ATOM 612 C CA . PHE A 1 78 ? 2.654 -1.762 11.430 1.00 96.81 78 PHE A CA 1
ATOM 613 C C . PHE A 1 78 ? 2.472 -0.540 12.331 1.00 96.81 78 PHE A C 1
ATOM 615 O O . PHE A 1 78 ? 2.276 0.561 11.825 1.00 96.81 78 PHE A O 1
ATOM 622 N N . PHE A 1 79 ? 2.575 -0.723 13.646 1.00 95.00 79 PHE A N 1
ATOM 623 C CA . PHE A 1 79 ? 2.445 0.347 14.636 1.00 95.00 79 PHE A CA 1
ATOM 624 C C . PHE A 1 79 ? 3.807 0.811 15.186 1.00 95.00 79 PHE A C 1
ATOM 626 O O . PHE A 1 79 ? 3.862 1.614 16.114 1.00 95.00 79 PHE A O 1
ATOM 633 N N . GLY A 1 80 ? 4.909 0.291 14.633 1.00 93.12 80 GLY A N 1
ATOM 634 C CA . GLY A 1 80 ? 6.274 0.699 14.956 1.00 93.12 80 GLY A CA 1
ATOM 635 C C . GLY A 1 80 ? 6.816 1.789 14.019 1.00 93.12 80 GLY A C 1
ATOM 636 O O . GLY A 1 80 ? 6.067 2.389 13.247 1.00 93.12 80 GLY A O 1
ATOM 637 N N . PRO A 1 81 ? 8.135 2.055 14.056 1.00 94.75 81 PRO A N 1
ATOM 638 C CA . PRO A 1 81 ? 8.778 2.975 13.120 1.00 94.75 81 PRO A CA 1
ATOM 639 C C . PRO A 1 81 ? 8.621 2.512 11.664 1.00 94.75 81 PRO A C 1
ATOM 641 O O . PRO A 1 81 ? 8.913 1.355 11.354 1.00 94.75 81 PRO A O 1
ATOM 644 N N . GLU A 1 82 ? 8.252 3.425 10.755 1.00 94.06 82 GLU A N 1
ATOM 645 C CA . GLU A 1 82 ? 8.040 3.114 9.326 1.00 94.06 82 GLU A CA 1
ATOM 646 C C . GLU A 1 82 ? 9.235 2.377 8.701 1.00 94.06 82 GLU A C 1
ATOM 648 O O . GLU A 1 82 ? 9.058 1.401 7.975 1.00 94.06 82 GLU A O 1
ATOM 653 N N . SER A 1 83 ? 10.461 2.788 9.039 1.00 95.44 83 SER A N 1
ATOM 654 C CA . SER A 1 83 ? 11.695 2.180 8.526 1.00 95.44 83 SER A CA 1
ATOM 655 C C . SER A 1 83 ? 11.825 0.692 8.856 1.00 95.44 83 SER A C 1
ATOM 657 O O . SER A 1 83 ? 12.355 -0.064 8.048 1.00 95.44 83 SER A O 1
ATOM 659 N N . SER A 1 84 ? 11.321 0.254 10.013 1.00 96.31 84 SER A N 1
ATOM 660 C CA . SER A 1 84 ? 11.374 -1.156 10.421 1.00 96.31 84 SER A CA 1
ATOM 661 C C . SER A 1 84 ? 10.424 -2.011 9.585 1.00 96.31 84 SER A C 1
ATOM 663 O O . SER A 1 84 ? 10.773 -3.123 9.191 1.00 96.31 84 SER A O 1
ATOM 665 N N . LEU A 1 85 ? 9.236 -1.482 9.275 1.00 97.31 85 LEU A N 1
ATOM 666 C CA . LEU A 1 85 ? 8.271 -2.163 8.418 1.00 97.31 85 LEU A CA 1
ATOM 667 C C . LEU A 1 85 ? 8.764 -2.240 6.968 1.00 97.31 85 LEU A C 1
ATOM 669 O O . LEU A 1 85 ? 8.650 -3.297 6.351 1.00 97.31 85 LEU A O 1
ATOM 673 N N . VAL A 1 86 ? 9.333 -1.147 6.447 1.00 97.38 86 VAL A N 1
ATOM 674 C CA . VAL A 1 86 ? 9.911 -1.099 5.093 1.00 97.38 86 VAL A CA 1
ATOM 675 C C . VAL A 1 86 ? 11.036 -2.116 4.952 1.00 97.38 86 VAL A C 1
ATOM 677 O O . VAL A 1 86 ? 10.964 -2.964 4.066 1.00 97.38 86 VAL A O 1
ATOM 680 N N . LEU A 1 87 ? 12.014 -2.094 5.865 1.00 96.94 87 LEU A N 1
ATOM 681 C CA . LEU A 1 87 ? 13.136 -3.034 5.854 1.00 96.94 87 LEU A CA 1
ATOM 682 C C . LEU A 1 87 ? 12.638 -4.481 5.866 1.00 96.94 87 LEU A C 1
ATOM 684 O O . LEU A 1 87 ? 13.063 -5.302 5.056 1.00 96.94 87 LEU A O 1
ATOM 688 N N . ARG A 1 88 ? 11.674 -4.789 6.741 1.00 97.75 88 ARG A N 1
ATOM 689 C CA . ARG A 1 88 ? 11.130 -6.142 6.829 1.00 97.75 88 ARG A CA 1
ATOM 690 C C . ARG A 1 88 ? 10.367 -6.552 5.569 1.00 97.75 88 ARG A C 1
ATOM 692 O O . ARG A 1 88 ? 10.410 -7.723 5.199 1.00 97.75 88 ARG A O 1
ATOM 699 N N . ALA A 1 89 ? 9.673 -5.624 4.912 1.00 97.50 89 ALA A N 1
ATOM 700 C CA . ALA A 1 89 ? 9.016 -5.905 3.640 1.00 97.50 89 ALA A CA 1
ATOM 701 C C . ALA A 1 89 ? 10.040 -6.208 2.540 1.00 97.50 89 ALA A C 1
ATOM 703 O O . ALA A 1 89 ? 9.869 -7.180 1.811 1.00 97.50 89 ALA A O 1
ATOM 704 N N . GLU A 1 90 ? 11.116 -5.423 2.463 1.00 96.44 90 GLU A N 1
ATOM 705 C CA . GLU A 1 90 ? 12.207 -5.614 1.503 1.00 96.44 90 GLU A CA 1
ATOM 706 C C . GLU A 1 90 ? 12.918 -6.960 1.697 1.00 96.44 90 GLU A C 1
ATOM 708 O O . GLU A 1 90 ? 13.173 -7.658 0.718 1.00 96.44 90 GLU A O 1
ATOM 713 N N . GLU A 1 91 ? 13.148 -7.380 2.944 1.00 97.12 91 GLU A N 1
ATOM 714 C CA . GLU A 1 91 ? 13.700 -8.702 3.268 1.00 97.12 91 GLU A CA 1
ATOM 715 C C . GLU A 1 91 ? 12.814 -9.850 2.757 1.00 97.12 91 GLU A C 1
ATOM 717 O O . GLU A 1 91 ? 13.310 -10.791 2.139 1.00 97.12 91 GLU A O 1
ATOM 722 N N . VAL A 1 92 ? 11.494 -9.804 2.988 1.00 96.50 92 VAL A N 1
ATOM 723 C CA . VAL A 1 92 ? 10.606 -10.930 2.621 1.00 96.50 92 VAL A CA 1
ATOM 724 C C . VAL A 1 92 ? 10.327 -11.023 1.118 1.00 96.50 92 VAL A C 1
ATOM 726 O O . VAL A 1 92 ? 9.970 -12.101 0.620 1.00 96.50 92 VAL A O 1
ATOM 729 N N . ILE A 1 93 ? 10.472 -9.913 0.388 1.00 95.06 93 ILE A N 1
ATOM 730 C CA . ILE A 1 93 ? 10.349 -9.874 -1.077 1.00 95.06 93 ILE A CA 1
ATOM 731 C C . ILE A 1 93 ? 11.700 -10.022 -1.788 1.00 95.06 93 ILE A C 1
ATOM 733 O O . ILE A 1 93 ? 11.730 -10.086 -3.018 1.00 95.06 93 ILE A O 1
ATOM 737 N N . GLN A 1 94 ? 12.812 -10.089 -1.051 1.00 93.56 94 GLN A N 1
ATOM 738 C CA . GLN A 1 94 ? 14.144 -10.200 -1.631 1.00 93.56 94 GLN A CA 1
ATOM 739 C C . GLN A 1 94 ? 14.241 -11.419 -2.561 1.00 93.56 94 GLN A C 1
ATOM 741 O O . GLN A 1 94 ? 13.815 -12.524 -2.230 1.00 93.56 94 GLN A O 1
ATOM 746 N N . GLY A 1 95 ? 14.796 -11.206 -3.757 1.00 89.19 95 GLY A N 1
ATOM 747 C CA . GLY A 1 95 ? 14.949 -12.247 -4.778 1.00 89.19 95 GLY A CA 1
ATOM 748 C C . GLY A 1 95 ? 13.682 -12.560 -5.584 1.00 89.19 95 GLY A C 1
ATOM 749 O O . GLY A 1 95 ? 13.782 -13.253 -6.596 1.00 89.19 95 GLY A O 1
ATOM 750 N N . LYS A 1 96 ? 12.517 -12.014 -5.211 1.00 90.38 96 LYS A N 1
ATOM 751 C CA . LYS A 1 96 ? 11.258 -12.207 -5.943 1.00 90.38 96 LYS A CA 1
ATOM 752 C C . LYS A 1 96 ? 11.095 -11.135 -7.012 1.00 90.38 96 LYS A C 1
ATOM 754 O O . LYS A 1 96 ? 11.290 -9.947 -6.761 1.00 90.38 96 LYS A O 1
ATOM 759 N N . LYS A 1 97 ? 10.737 -11.553 -8.224 1.00 87.69 97 LYS A N 1
ATOM 760 C CA . LYS A 1 97 ? 10.514 -10.656 -9.363 1.00 87.69 97 LYS A CA 1
ATOM 761 C C . LYS A 1 97 ? 9.034 -10.640 -9.703 1.00 87.69 97 LYS A C 1
ATOM 763 O O . LYS A 1 97 ? 8.452 -11.695 -9.921 1.00 87.69 97 LYS A O 1
ATOM 768 N N . PHE A 1 98 ? 8.458 -9.449 -9.796 1.00 91.31 98 PHE A N 1
ATOM 769 C CA . PHE A 1 98 ? 7.083 -9.250 -10.241 1.00 91.31 98 PHE A CA 1
ATOM 770 C C . PHE A 1 98 ? 6.946 -7.887 -10.933 1.00 91.31 98 PHE A C 1
ATOM 772 O O . PHE A 1 98 ? 7.800 -7.021 -10.755 1.00 91.31 98 PHE A O 1
ATOM 779 N N . ASP A 1 99 ? 5.925 -7.723 -11.769 1.00 92.12 99 ASP A N 1
ATOM 780 C CA . ASP A 1 99 ? 5.416 -6.433 -12.240 1.00 92.12 99 ASP A CA 1
ATOM 781 C C . ASP A 1 99 ? 4.005 -6.282 -11.674 1.00 92.12 99 ASP A C 1
ATOM 783 O O . ASP A 1 99 ? 3.099 -7.024 -12.058 1.00 92.12 99 ASP A O 1
ATOM 787 N N . GLY A 1 100 ? 3.810 -5.376 -10.724 1.00 94.75 100 GLY A N 1
ATOM 788 C CA . GLY A 1 100 ? 2.515 -5.223 -10.080 1.00 94.75 100 GLY A CA 1
ATOM 789 C C . GLY A 1 100 ? 2.555 -4.406 -8.803 1.00 94.75 100 GLY A C 1
ATOM 790 O O . GLY A 1 100 ? 3.585 -3.851 -8.424 1.00 94.75 100 GLY A O 1
ATOM 791 N N . ILE A 1 101 ? 1.402 -4.346 -8.141 1.00 96.81 101 ILE A N 1
ATOM 792 C CA . ILE A 1 101 ? 1.185 -3.606 -6.899 1.00 96.81 101 ILE A CA 1
ATOM 793 C C . ILE A 1 101 ? 0.592 -4.574 -5.889 1.00 96.81 101 ILE A C 1
ATOM 795 O O . ILE A 1 101 ? -0.368 -5.282 -6.186 1.00 96.81 101 ILE A O 1
ATOM 799 N N . VAL A 1 102 ? 1.146 -4.580 -4.689 1.00 97.94 102 VAL A N 1
ATOM 800 C CA . VAL A 1 102 ? 0.680 -5.396 -3.578 1.00 97.94 102 VAL A CA 1
ATOM 801 C C . VAL A 1 102 ? 0.563 -4.517 -2.354 1.00 97.94 102 VAL A C 1
ATOM 803 O O . VAL A 1 102 ? 1.441 -3.703 -2.071 1.00 97.94 102 VAL A O 1
ATOM 806 N N . ILE A 1 103 ? -0.527 -4.689 -1.620 1.00 98.31 103 ILE A N 1
ATOM 807 C CA . ILE A 1 103 ? -0.758 -3.961 -0.381 1.00 98.31 103 ILE A CA 1
ATOM 808 C C . ILE A 1 103 ? -1.024 -4.908 0.777 1.00 98.31 103 ILE A C 1
ATOM 810 O O . ILE A 1 103 ? -1.572 -6.003 0.617 1.00 98.31 103 ILE A O 1
ATOM 814 N N . ARG A 1 104 ? -0.657 -4.454 1.971 1.00 98.12 104 ARG A N 1
ATOM 815 C CA . ARG A 1 104 ? -0.984 -5.115 3.228 1.00 98.12 104 ARG A CA 1
ATOM 816 C C . ARG A 1 104 ? -1.279 -4.078 4.300 1.00 98.12 104 ARG A C 1
ATOM 818 O O . ARG A 1 104 ? -0.651 -3.030 4.348 1.00 98.12 104 ARG A O 1
ATOM 825 N N . ALA A 1 105 ? -2.207 -4.402 5.184 1.00 97.88 105 ALA A N 1
ATOM 826 C CA . ALA A 1 105 ? -2.555 -3.603 6.349 1.00 97.88 105 ALA A CA 1
ATOM 827 C C . ALA A 1 105 ? -2.801 -4.535 7.547 1.00 97.88 105 ALA A C 1
ATOM 829 O O . ALA A 1 105 ? -3.048 -5.734 7.340 1.00 97.88 105 ALA A O 1
ATOM 830 N N . PRO A 1 106 ? -2.748 -4.028 8.791 1.00 96.38 106 PRO A N 1
ATOM 831 C CA . PRO A 1 106 ? -3.325 -4.743 9.917 1.00 96.38 106 PRO A CA 1
ATOM 832 C C . PRO A 1 106 ? -4.835 -4.899 9.684 1.00 96.38 106 PRO A C 1
ATOM 834 O O . PRO A 1 106 ? -5.509 -3.952 9.288 1.00 96.38 106 PRO A O 1
ATOM 837 N N . GLN A 1 107 ? -5.370 -6.098 9.925 1.00 95.69 107 GLN A N 1
ATOM 838 C CA . GLN A 1 107 ? -6.810 -6.352 9.769 1.00 95.69 107 GLN A CA 1
ATOM 839 C C . GLN A 1 107 ? -7.644 -5.592 10.798 1.00 95.69 107 GLN A C 1
ATOM 841 O O . GLN A 1 107 ? -8.786 -5.247 10.524 1.00 95.69 107 GLN A O 1
ATOM 846 N N . VAL A 1 108 ? -7.065 -5.339 11.970 1.00 96.00 108 VAL A N 1
ATOM 847 C CA . VAL A 1 108 ? -7.691 -4.623 13.075 1.00 96.00 108 VAL A CA 1
ATOM 848 C C . VAL A 1 108 ? -6.768 -3.496 13.504 1.00 96.00 108 VAL A C 1
ATOM 850 O O . VAL A 1 108 ? -5.587 -3.728 13.775 1.00 96.00 108 VAL A O 1
ATOM 853 N N . VAL A 1 109 ? -7.316 -2.291 13.608 1.00 96.25 109 VAL A N 1
ATOM 854 C CA . VAL A 1 109 ? -6.650 -1.138 14.209 1.00 96.25 109 VAL A CA 1
ATOM 855 C C . VAL A 1 109 ? -7.488 -0.681 15.387 1.00 96.25 109 VAL A C 1
ATOM 857 O O . VAL A 1 109 ? -8.667 -0.362 15.254 1.00 96.25 109 VAL A O 1
ATOM 860 N N . ASN A 1 110 ? -6.854 -0.649 16.548 1.00 95.19 110 ASN A N 1
ATOM 861 C CA . ASN A 1 110 ? -7.452 -0.107 17.748 1.00 95.19 110 ASN A CA 1
ATOM 862 C C . ASN A 1 110 ? -7.264 1.417 17.767 1.00 95.19 110 ASN A C 1
ATOM 864 O O . ASN A 1 110 ? -6.130 1.889 17.860 1.00 95.19 110 ASN A O 1
ATOM 868 N N . ILE A 1 111 ? -8.360 2.169 17.660 1.00 94.50 111 ILE A N 1
ATOM 869 C CA . ILE A 1 111 ? -8.335 3.635 17.547 1.00 94.50 111 ILE A CA 1
ATOM 870 C C . ILE A 1 111 ? -8.095 4.351 18.882 1.00 94.50 111 ILE A C 1
ATOM 872 O O . ILE A 1 111 ? -7.738 5.526 18.872 1.00 94.50 111 ILE A O 1
ATOM 876 N N . ASP A 1 112 ? -8.226 3.658 20.015 1.00 93.00 112 ASP A N 1
ATOM 877 C CA . ASP A 1 112 ? -7.895 4.226 21.329 1.00 93.00 112 ASP A CA 1
ATOM 878 C C . ASP A 1 112 ? -6.376 4.269 21.540 1.00 93.00 112 ASP A C 1
ATOM 880 O O . ASP A 1 112 ? -5.836 5.198 22.143 1.00 93.00 112 ASP A O 1
ATOM 884 N N . ASN A 1 113 ? -5.678 3.282 20.970 1.00 89.69 113 ASN A N 1
ATOM 885 C CA . ASN A 1 113 ? -4.239 3.079 21.136 1.00 89.69 113 ASN A CA 1
ATOM 886 C C . ASN A 1 113 ? -3.409 3.490 19.905 1.00 89.69 113 ASN A C 1
ATOM 888 O O . ASN A 1 113 ? -2.191 3.643 20.010 1.00 89.69 113 ASN A O 1
ATOM 892 N N . SER A 1 114 ? -4.036 3.693 18.742 1.00 88.31 114 SER A N 1
ATOM 893 C CA . SER A 1 114 ? -3.376 4.103 17.498 1.00 88.31 114 SER A CA 1
ATOM 894 C C . SER A 1 114 ? -4.006 5.361 16.912 1.00 88.31 114 SER A C 1
ATOM 896 O O . SER A 1 114 ? -5.220 5.475 16.789 1.00 88.31 114 SER A O 1
ATOM 898 N N . ARG A 1 115 ? -3.155 6.289 16.462 1.00 91.38 115 ARG A N 1
ATOM 899 C CA . ARG A 1 115 ? -3.565 7.485 15.702 1.00 91.38 115 ARG A CA 1
ATOM 900 C C . ARG A 1 115 ? -3.321 7.354 14.201 1.00 91.38 115 ARG A C 1
ATOM 902 O O . ARG A 1 115 ? -3.415 8.341 13.477 1.00 91.38 115 ARG A O 1
ATOM 909 N N . THR A 1 116 ? -2.956 6.163 13.745 1.00 94.38 116 THR A N 1
ATOM 910 C CA . THR A 1 116 ? -2.618 5.884 12.351 1.00 94.38 116 THR A CA 1
ATOM 911 C C . THR A 1 116 ? -3.397 4.679 11.853 1.00 94.38 116 THR A C 1
ATOM 913 O O . THR A 1 116 ? -3.763 3.782 12.619 1.00 94.38 116 THR A O 1
ATOM 916 N N . ILE A 1 117 ? -3.617 4.653 10.543 1.00 96.56 117 ILE A N 1
ATOM 917 C CA . ILE A 1 117 ? -4.170 3.517 9.812 1.00 96.56 117 ILE A CA 1
ATOM 918 C C . ILE A 1 117 ? -3.119 3.133 8.755 1.00 96.56 117 ILE A C 1
ATOM 920 O O . ILE A 1 117 ? -3.179 3.598 7.611 1.00 96.56 117 ILE A O 1
ATOM 924 N N . PRO A 1 118 ? -2.091 2.358 9.145 1.00 96.69 118 PRO A N 1
ATOM 925 C CA . PRO A 1 118 ? -0.920 2.112 8.312 1.00 96.69 118 PRO A CA 1
ATOM 926 C C . PRO A 1 118 ? -1.218 1.121 7.180 1.00 96.69 118 PRO A C 1
ATOM 928 O O . PRO A 1 118 ? -1.654 -0.006 7.410 1.00 96.69 118 PRO A O 1
ATOM 931 N N . LEU A 1 119 ? -0.903 1.521 5.950 1.00 98.12 119 LEU A N 1
ATOM 932 C CA . LEU A 1 119 ? -0.945 0.690 4.752 1.00 98.12 119 LEU A CA 1
ATOM 933 C C . LEU A 1 119 ? 0.478 0.488 4.221 1.00 98.12 119 LEU A C 1
ATOM 935 O O . LEU A 1 119 ? 1.141 1.441 3.819 1.00 98.12 119 LEU A O 1
ATOM 939 N N . LEU A 1 120 ? 0.946 -0.756 4.192 1.00 98.50 120 LEU A N 1
ATOM 940 C CA . LEU A 1 120 ? 2.169 -1.138 3.495 1.00 98.50 120 LEU A CA 1
ATOM 941 C C . LEU A 1 120 ? 1.852 -1.320 2.014 1.00 98.50 120 LEU A C 1
ATOM 943 O O . LEU A 1 120 ? 0.947 -2.075 1.658 1.00 98.50 120 LEU A O 1
ATOM 947 N N . VAL A 1 121 ? 2.624 -0.663 1.159 1.00 98.12 121 VAL A N 1
ATOM 948 C CA . VAL A 1 121 ? 2.492 -0.744 -0.293 1.00 98.12 121 VAL A CA 1
ATOM 949 C C . VAL A 1 121 ? 3.828 -1.155 -0.876 1.00 98.12 121 VAL A C 1
ATOM 951 O O . VAL A 1 121 ? 4.849 -0.530 -0.596 1.00 98.12 121 VAL A O 1
ATOM 954 N N . VAL A 1 122 ? 3.812 -2.183 -1.712 1.00 97.31 122 VAL A N 1
ATOM 955 C CA . VAL A 1 122 ? 4.966 -2.630 -2.483 1.00 97.31 122 VAL A CA 1
ATOM 956 C C . VAL A 1 122 ? 4.562 -2.643 -3.943 1.00 97.31 122 VAL A C 1
ATOM 958 O O . VAL A 1 122 ? 3.574 -3.275 -4.310 1.00 97.31 122 VAL A O 1
ATOM 961 N N . PHE A 1 123 ? 5.320 -1.970 -4.795 1.00 94.94 123 PHE A N 1
ATOM 962 C CA . PHE A 1 123 ? 5.139 -2.094 -6.234 1.00 94.94 123 PHE A CA 1
ATOM 963 C C . PHE A 1 123 ? 6.473 -2.328 -6.917 1.00 94.94 123 PHE A C 1
ATOM 965 O O . PHE A 1 123 ? 7.519 -1.872 -6.457 1.00 94.94 123 PHE A O 1
ATOM 972 N N . SER A 1 124 ? 6.423 -3.065 -8.017 1.00 94.25 124 SER A N 1
ATOM 973 C CA . SER A 1 124 ? 7.574 -3.300 -8.870 1.00 94.25 124 SER A CA 1
ATOM 974 C C . SER A 1 124 ? 7.166 -3.125 -10.319 1.00 94.25 124 SER A C 1
ATOM 976 O O . SER A 1 124 ? 6.082 -3.555 -10.715 1.00 94.25 124 SER A O 1
ATOM 978 N N . GLN A 1 125 ? 8.003 -2.446 -11.095 1.00 91.81 125 GLN A N 1
ATOM 979 C CA . GLN A 1 125 ? 7.764 -2.235 -12.514 1.00 91.81 125 GLN A CA 1
ATOM 980 C C . GLN A 1 125 ? 9.062 -2.075 -13.294 1.00 91.81 125 GLN A C 1
ATOM 982 O O . GLN A 1 125 ? 10.078 -1.614 -12.771 1.00 91.81 125 GLN A O 1
ATOM 987 N N . ASN A 1 126 ? 9.036 -2.450 -14.569 1.00 89.88 126 ASN A N 1
ATOM 988 C CA . ASN A 1 126 ? 10.151 -2.195 -15.474 1.00 89.88 126 ASN A CA 1
ATOM 989 C C . ASN A 1 126 ? 10.273 -0.706 -15.863 1.00 89.88 126 ASN A C 1
ATOM 991 O O . ASN A 1 126 ? 9.333 0.082 -15.728 1.00 89.88 126 ASN A O 1
ATOM 995 N N . GLY A 1 127 ? 11.433 -0.323 -16.400 1.00 85.62 127 GLY A N 1
ATOM 996 C CA . GLY A 1 127 ? 11.710 1.063 -16.789 1.00 85.62 127 GLY A CA 1
ATOM 997 C C . GLY A 1 127 ? 10.813 1.604 -17.912 1.00 85.62 127 GLY A C 1
ATOM 998 O O . GLY A 1 127 ? 10.547 2.805 -17.951 1.00 85.62 127 GLY A O 1
ATOM 999 N N . LYS A 1 128 ? 10.292 0.742 -18.801 1.00 86.56 128 LYS A N 1
ATOM 1000 C CA . LYS A 1 128 ? 9.312 1.147 -19.829 1.00 86.56 128 LYS A CA 1
ATOM 1001 C C . LYS A 1 128 ? 8.010 1.619 -19.170 1.00 86.56 128 LYS A C 1
ATOM 1003 O O . LYS A 1 128 ? 7.490 2.671 -19.529 1.00 86.56 128 LYS A O 1
ATOM 1008 N N . ARG A 1 129 ? 7.513 0.881 -18.171 1.00 87.62 129 ARG A N 1
ATOM 1009 C CA . ARG A 1 129 ? 6.302 1.240 -17.420 1.00 87.62 129 ARG A CA 1
ATOM 1010 C C . ARG A 1 129 ? 6.497 2.509 -16.601 1.00 87.62 129 ARG A C 1
ATOM 1012 O O . ARG A 1 129 ? 5.628 3.366 -16.664 1.00 87.62 129 ARG A O 1
ATOM 1019 N N . GLU A 1 130 ? 7.624 2.648 -15.902 1.00 87.44 130 GLU A N 1
ATOM 1020 C CA . GLU A 1 130 ? 7.958 3.872 -15.151 1.00 87.44 130 GLU A CA 1
ATOM 1021 C C . GLU A 1 130 ? 7.925 5.108 -16.054 1.00 87.44 130 GLU A C 1
ATOM 1023 O O . GLU A 1 130 ? 7.351 6.130 -15.694 1.00 87.44 130 GLU A O 1
ATOM 1028 N N . ARG A 1 131 ? 8.480 4.998 -17.265 1.00 84.31 131 ARG A N 1
ATOM 1029 C CA . ARG A 1 131 ? 8.455 6.081 -18.249 1.00 84.31 131 ARG A CA 1
ATOM 1030 C C . ARG A 1 131 ? 7.039 6.399 -18.742 1.00 84.31 131 ARG A C 1
ATOM 1032 O O . ARG A 1 131 ? 6.688 7.569 -18.868 1.00 84.31 131 ARG A O 1
ATOM 1039 N N . ASP A 1 132 ? 6.255 5.376 -19.073 1.00 85.56 132 ASP A N 1
ATOM 1040 C CA . ASP A 1 132 ? 4.943 5.543 -19.713 1.00 85.56 132 ASP A CA 1
ATOM 1041 C C . ASP A 1 132 ? 3.812 5.874 -18.728 1.00 85.56 132 ASP A C 1
ATOM 1043 O O . ASP A 1 132 ? 2.787 6.441 -19.126 1.00 85.56 132 ASP A O 1
ATOM 1047 N N . VAL A 1 133 ? 3.954 5.423 -17.481 1.00 87.81 133 VAL A N 1
ATOM 1048 C CA . VAL A 1 133 ? 2.971 5.507 -16.395 1.00 87.81 133 VAL A CA 1
ATOM 1049 C C . VAL A 1 133 ? 3.722 5.707 -15.064 1.00 87.81 133 VAL A C 1
ATOM 1051 O O . VAL A 1 133 ? 3.744 4.802 -14.224 1.00 87.81 133 VAL A O 1
ATOM 1054 N N . PRO A 1 134 ? 4.344 6.880 -14.848 1.00 87.50 134 PRO A N 1
ATOM 1055 C CA . PRO A 1 134 ? 5.052 7.169 -13.606 1.00 87.50 134 PRO A CA 1
ATOM 1056 C C . PRO A 1 134 ? 4.091 7.088 -12.403 1.00 87.50 134 PRO A C 1
ATOM 1058 O O . PRO A 1 134 ? 3.043 7.747 -12.406 1.00 87.50 134 PRO A O 1
ATOM 1061 N N . PRO A 1 135 ? 4.409 6.317 -11.344 1.00 88.06 135 PRO A N 1
ATOM 1062 C CA . PRO A 1 135 ? 3.526 6.140 -10.192 1.00 88.06 135 PRO A CA 1
ATOM 1063 C C . PRO A 1 135 ? 3.208 7.458 -9.489 1.00 88.06 135 PRO A C 1
ATOM 1065 O O . PRO A 1 135 ? 2.095 7.629 -9.000 1.00 88.06 135 PRO A O 1
ATOM 1068 N N . GLY A 1 136 ? 4.150 8.408 -9.496 1.00 87.81 136 GLY A N 1
ATOM 1069 C CA . GLY A 1 136 ? 3.974 9.737 -8.909 1.00 87.81 136 GLY A CA 1
ATOM 1070 C C . GLY A 1 136 ? 2.738 10.487 -9.420 1.00 87.81 136 GLY A C 1
ATOM 1071 O O . GLY A 1 136 ? 2.095 11.181 -8.638 1.00 87.81 136 GLY A O 1
ATOM 1072 N N . ASP A 1 137 ? 2.369 10.283 -10.688 1.00 85.31 137 ASP A N 1
ATOM 1073 C CA . ASP A 1 137 ? 1.259 10.992 -11.339 1.00 85.31 137 ASP A CA 1
ATOM 1074 C C . ASP A 1 137 ? -0.004 10.128 -11.488 1.00 85.31 137 ASP A C 1
ATOM 1076 O O . ASP A 1 137 ? -1.102 10.639 -11.724 1.00 85.31 137 ASP A O 1
ATOM 1080 N N . HIS A 1 138 ? 0.136 8.804 -11.374 1.00 90.75 138 HIS A N 1
ATOM 1081 C CA . HIS A 1 138 ? -0.914 7.854 -11.746 1.00 90.75 138 HIS A CA 1
ATOM 1082 C C . HIS A 1 138 ? -1.375 6.923 -10.624 1.00 90.75 138 HIS A C 1
ATOM 1084 O O . HIS A 1 138 ? -2.361 6.211 -10.824 1.00 90.75 138 HIS A O 1
ATOM 1090 N N . ALA A 1 139 ? -0.700 6.909 -9.472 1.00 94.31 139 ALA A N 1
ATOM 1091 C CA . ALA A 1 139 ? -1.044 6.031 -8.361 1.00 94.31 139 ALA A CA 1
ATOM 1092 C C . ALA A 1 139 ? -2.076 6.658 -7.420 1.00 94.31 139 ALA A C 1
ATOM 1094 O O . ALA A 1 139 ? -1.850 7.724 -6.843 1.00 94.31 139 ALA A O 1
ATOM 1095 N N . PHE A 1 140 ? -3.187 5.952 -7.211 1.00 96.38 140 PHE A N 1
ATOM 1096 C CA . PHE A 1 140 ? -4.254 6.356 -6.301 1.00 96.38 140 PHE A CA 1
ATOM 1097 C C . PHE A 1 140 ? -4.571 5.252 -5.302 1.00 96.38 140 PHE A C 1
ATOM 1099 O O . PHE A 1 140 ? -4.746 4.096 -5.681 1.00 96.38 140 PHE A O 1
ATOM 1106 N N . VAL A 1 141 ? -4.720 5.639 -4.040 1.00 97.56 141 VAL A N 1
ATOM 1107 C CA . VAL A 1 141 ? -5.362 4.829 -3.008 1.00 97.56 141 VAL A CA 1
ATOM 1108 C C . VAL A 1 141 ? -6.867 5.040 -3.113 1.00 97.56 141 VAL A C 1
ATOM 1110 O O . VAL A 1 141 ? -7.343 6.177 -3.096 1.00 97.56 141 VAL A O 1
ATOM 1113 N N . ILE A 1 142 ? -7.609 3.944 -3.223 1.00 97.94 142 ILE A N 1
ATOM 1114 C CA . ILE A 1 142 ? -9.065 3.914 -3.141 1.00 97.94 142 ILE A CA 1
ATOM 1115 C C . ILE A 1 142 ? -9.419 3.249 -1.815 1.00 97.94 142 ILE A C 1
ATOM 1117 O O . ILE A 1 142 ? -9.058 2.097 -1.584 1.00 97.94 142 ILE A O 1
ATOM 1121 N N . CYS A 1 143 ? -10.106 3.980 -0.946 1.00 97.88 143 CYS A N 1
ATOM 1122 C CA . CYS A 1 143 ? -10.589 3.495 0.342 1.00 97.88 143 CYS A CA 1
ATOM 1123 C C . CYS A 1 143 ? -12.112 3.613 0.357 1.00 97.88 143 CYS A C 1
ATOM 1125 O O . CYS A 1 143 ? -12.636 4.681 0.049 1.00 97.88 143 CYS A O 1
ATOM 1127 N N . LYS A 1 144 ? -12.820 2.539 0.698 1.00 97.75 144 LYS A N 1
ATOM 1128 C CA . LYS A 1 144 ? -14.275 2.516 0.835 1.00 97.75 144 LYS A CA 1
ATOM 1129 C C . LYS A 1 144 ? -14.649 2.181 2.274 1.00 97.75 144 LYS A C 1
ATOM 1131 O O . LYS A 1 144 ? -14.296 1.108 2.750 1.00 97.75 144 LYS A O 1
ATOM 1136 N N . ASP A 1 145 ? -15.383 3.068 2.934 1.00 96.81 145 ASP A N 1
ATOM 1137 C CA . ASP A 1 145 ? -16.113 2.770 4.167 1.00 96.81 145 ASP A CA 1
ATOM 1138 C C . ASP A 1 145 ? -17.320 1.904 3.804 1.00 96.81 145 ASP A C 1
ATOM 1140 O O . ASP A 1 145 ? -18.203 2.324 3.057 1.00 96.81 145 ASP A O 1
ATOM 1144 N N . ILE A 1 146 ? -17.323 0.666 4.285 1.00 95.88 146 ILE A N 1
ATOM 1145 C CA . ILE A 1 146 ? -18.382 -0.307 4.013 1.00 95.88 146 ILE A CA 1
ATOM 1146 C C . ILE A 1 146 ? -19.637 0.029 4.828 1.00 95.88 146 ILE A C 1
ATOM 1148 O O . ILE A 1 146 ? -20.745 -0.273 4.393 1.00 95.88 146 ILE A O 1
ATOM 1152 N N . THR A 1 147 ? -19.475 0.650 5.997 1.00 90.19 147 THR A N 1
ATOM 1153 C CA . THR A 1 147 ? -20.577 0.964 6.909 1.00 90.19 147 THR A CA 1
ATOM 1154 C C . THR A 1 147 ? -21.391 2.150 6.400 1.00 90.19 147 THR A C 1
ATOM 1156 O O . THR A 1 147 ? -22.617 2.113 6.436 1.00 90.19 147 THR A O 1
ATOM 1159 N N . GLU A 1 148 ? -20.715 3.193 5.916 1.00 91.50 148 GLU A N 1
ATOM 1160 C CA . GLU A 1 148 ? -21.353 4.436 5.450 1.00 91.50 148 GLU A CA 1
ATOM 1161 C C . GLU A 1 148 ? -21.388 4.582 3.921 1.00 91.50 148 GLU A C 1
ATOM 1163 O O . GLU A 1 148 ? -21.762 5.634 3.408 1.00 91.50 148 GLU A O 1
ATOM 1168 N N . ASP A 1 149 ? -20.956 3.553 3.186 1.00 93.00 149 ASP A N 1
ATOM 1169 C CA . ASP A 1 149 ? -20.859 3.524 1.716 1.00 93.00 149 ASP A CA 1
ATOM 1170 C C . ASP A 1 149 ? -20.104 4.727 1.109 1.00 93.00 149 ASP A C 1
ATOM 1172 O O . ASP A 1 149 ? -20.322 5.142 -0.029 1.00 93.00 149 ASP A O 1
ATOM 1176 N N . THR A 1 150 ? -19.171 5.301 1.869 1.00 95.31 150 THR A N 1
ATOM 1177 C CA . THR A 1 150 ? -18.373 6.454 1.440 1.00 95.31 150 THR A CA 1
ATOM 1178 C C . THR A 1 150 ? -17.080 5.981 0.789 1.00 95.31 150 THR A C 1
ATOM 1180 O O . THR A 1 150 ? -16.412 5.085 1.298 1.00 95.31 150 THR A O 1
ATOM 1183 N N . THR A 1 151 ? -16.693 6.585 -0.336 1.00 96.38 151 THR A N 1
ATOM 1184 C CA . THR A 1 151 ? -15.451 6.241 -1.046 1.00 96.38 151 THR A CA 1
ATOM 1185 C C . THR A 1 151 ? -14.532 7.449 -1.164 1.00 96.38 151 THR A C 1
ATOM 1187 O O . THR A 1 151 ? -14.932 8.505 -1.651 1.00 96.38 151 THR A O 1
ATOM 1190 N N . TRP A 1 152 ? -13.270 7.267 -0.789 1.00 96.50 152 TRP A N 1
ATOM 1191 C CA . TRP A 1 152 ? -12.195 8.231 -0.983 1.00 96.50 152 TRP A CA 1
ATOM 1192 C C . TRP A 1 152 ? -11.239 7.744 -2.064 1.00 96.50 152 TRP A C 1
ATOM 1194 O O . TRP A 1 152 ? -10.873 6.569 -2.115 1.00 96.50 152 TRP A O 1
ATOM 1204 N N . LYS A 1 153 ? -10.790 8.679 -2.901 1.00 96.25 153 LYS A N 1
ATOM 1205 C CA . LYS A 1 153 ? -9.727 8.469 -3.882 1.00 96.25 153 LYS 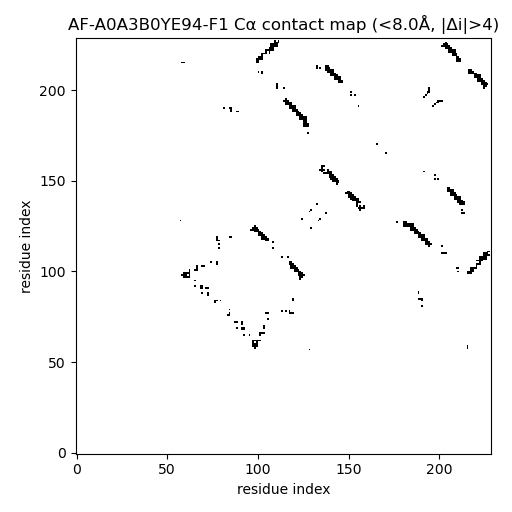A CA 1
ATOM 1206 C C . LYS A 1 153 ? -8.652 9.522 -3.661 1.00 96.25 153 LYS A C 1
ATOM 1208 O O . LYS A 1 153 ? -8.910 10.707 -3.857 1.00 96.25 153 LYS A O 1
ATOM 1213 N N . VAL A 1 154 ? -7.457 9.091 -3.271 1.00 94.44 154 VAL A N 1
ATOM 1214 C CA . VAL A 1 154 ? -6.363 9.993 -2.886 1.00 94.44 154 VAL A CA 1
ATOM 1215 C C . VAL A 1 154 ? -5.083 9.613 -3.629 1.00 94.44 154 VAL A C 1
ATOM 1217 O O . VAL A 1 154 ? -4.806 8.421 -3.759 1.00 94.44 154 VAL A O 1
ATOM 1220 N N . PRO A 1 155 ? -4.296 10.579 -4.139 1.00 93.81 155 PRO A N 1
ATOM 1221 C CA . PRO A 1 155 ? -2.981 10.289 -4.703 1.00 93.81 155 PRO A CA 1
ATOM 1222 C C . PRO A 1 155 ? -2.083 9.576 -3.686 1.00 93.81 155 PRO A C 1
ATOM 1224 O O . PRO A 1 155 ? -1.980 10.000 -2.536 1.00 93.81 155 PRO A O 1
ATOM 1227 N N . LEU A 1 156 ? -1.414 8.505 -4.114 1.00 93.31 156 LEU A N 1
ATOM 1228 C CA . LEU A 1 156 ? -0.473 7.764 -3.269 1.00 93.31 156 LEU A CA 1
ATOM 1229 C C . LEU A 1 156 ? 0.783 8.594 -2.958 1.00 93.31 156 LEU A C 1
ATOM 1231 O O . LEU A 1 156 ? 1.354 8.489 -1.872 1.00 93.31 156 LEU A O 1
ATOM 1235 N N . PHE A 1 157 ? 1.192 9.439 -3.906 1.00 89.25 157 PHE A N 1
ATOM 1236 C CA . PHE A 1 157 ? 2.329 10.340 -3.777 1.00 89.25 157 PHE A CA 1
ATOM 1237 C C . PHE A 1 157 ? 1.862 11.791 -3.737 1.00 89.25 157 PHE A C 1
ATOM 1239 O O . PHE A 1 157 ? 1.004 12.219 -4.511 1.00 89.25 157 PHE A O 1
ATOM 1246 N N . SER A 1 158 ? 2.458 12.571 -2.840 1.00 78.06 158 SER A N 1
ATOM 1247 C CA . SER A 1 158 ? 2.211 14.006 -2.772 1.00 78.06 158 SER A CA 1
ATOM 1248 C C . SER A 1 158 ? 2.837 14.696 -3.979 1.00 78.06 158 SER A C 1
ATOM 1250 O O . SER A 1 158 ? 4.061 14.738 -4.106 1.00 78.06 158 SER A O 1
ATOM 1252 N N . MET A 1 159 ? 2.014 15.308 -4.829 1.00 67.56 159 MET A N 1
ATOM 1253 C CA . MET A 1 159 ? 2.532 16.245 -5.820 1.00 67.56 159 MET A CA 1
ATOM 1254 C C . MET A 1 159 ? 3.055 17.507 -5.113 1.00 67.56 159 MET A C 1
ATOM 1256 O O . MET A 1 159 ? 2.380 18.029 -4.215 1.00 67.56 159 MET A O 1
ATOM 1260 N N . PRO A 1 160 ? 4.232 18.035 -5.494 1.00 63.84 160 PRO A N 1
ATOM 1261 C CA . PRO A 1 160 ? 4.701 19.318 -4.990 1.00 63.84 160 PRO A CA 1
ATOM 1262 C C . PRO A 1 160 ? 3.649 20.403 -5.255 1.00 63.84 160 PRO A C 1
ATOM 1264 O O . PRO A 1 160 ? 3.316 20.689 -6.407 1.00 63.84 160 PRO A O 1
ATOM 1267 N N . LYS A 1 161 ? 3.115 21.014 -4.191 1.00 56.91 161 LYS A N 1
ATOM 1268 C CA . LYS A 1 161 ? 2.149 22.114 -4.310 1.00 56.91 161 LYS A CA 1
ATOM 1269 C C . LYS A 1 161 ? 2.823 23.306 -5.006 1.00 56.91 161 LYS A C 1
ATOM 1271 O O . LYS A 1 161 ? 3.923 23.692 -4.624 1.00 56.91 161 LYS A O 1
ATOM 1276 N N . GLY A 1 162 ? 2.163 23.890 -6.008 1.00 55.09 162 GLY A N 1
ATOM 1277 C CA . GLY A 1 162 ? 2.603 25.138 -6.647 1.00 55.09 162 GLY A CA 1
ATOM 1278 C C . GLY A 1 162 ? 3.508 25.001 -7.876 1.00 55.09 162 GLY A C 1
ATOM 1279 O O . GLY A 1 162 ? 3.988 26.016 -8.373 1.00 55.09 162 GLY A O 1
ATOM 1280 N N . LYS A 1 163 ? 3.732 23.793 -8.412 1.00 57.62 163 LYS A N 1
ATOM 1281 C CA . LYS A 1 163 ? 4.330 23.667 -9.750 1.00 57.62 163 LYS A CA 1
ATOM 1282 C C . LYS A 1 163 ? 3.268 23.936 -10.812 1.00 57.62 163 LYS A C 1
ATOM 1284 O O . LYS A 1 163 ? 2.278 23.215 -10.895 1.00 57.62 163 LYS A O 1
ATOM 1289 N N . ILE A 1 164 ? 3.486 24.968 -11.623 1.00 64.94 164 ILE A N 1
ATOM 1290 C CA . ILE A 1 164 ? 2.724 25.174 -12.856 1.00 64.94 164 ILE A CA 1
ATOM 1291 C C . ILE A 1 164 ? 3.164 24.064 -13.821 1.00 64.94 164 ILE A C 1
ATOM 1293 O O . ILE A 1 164 ? 4.369 23.935 -14.058 1.00 64.94 164 ILE A O 1
ATOM 1297 N N . PRO A 1 165 ? 2.242 23.233 -14.340 1.00 66.00 165 PRO A N 1
ATOM 1298 C CA . PRO A 1 165 ? 2.588 22.229 -15.335 1.00 66.00 165 PRO A CA 1
ATOM 1299 C C . PRO A 1 165 ? 3.263 22.913 -16.521 1.00 66.00 165 PRO A C 1
ATOM 1301 O O . PRO A 1 165 ? 2.738 23.892 -17.053 1.00 66.00 165 PRO A O 1
ATOM 1304 N N . MET A 1 166 ? 4.427 22.415 -16.932 1.00 75.19 166 MET A N 1
ATOM 1305 C CA . MET A 1 166 ? 5.064 22.916 -18.143 1.00 75.19 166 MET A CA 1
ATOM 1306 C C . MET A 1 166 ? 4.136 22.624 -19.334 1.00 75.19 166 MET A C 1
ATOM 1308 O O . MET A 1 166 ? 3.649 21.492 -19.445 1.00 75.19 166 MET A O 1
ATOM 1312 N N . PRO A 1 167 ? 3.856 23.606 -20.209 1.00 78.44 167 PRO A N 1
ATOM 1313 C CA . PRO A 1 167 ? 3.075 23.369 -21.415 1.00 78.44 167 PRO A CA 1
ATOM 1314 C C . PRO A 1 167 ? 3.662 22.202 -22.212 1.00 78.44 167 PRO A C 1
ATOM 1316 O O . PRO A 1 167 ? 4.882 22.091 -22.332 1.00 78.44 167 PRO A O 1
ATOM 1319 N N . LYS A 1 168 ? 2.808 21.341 -22.783 1.00 75.38 168 LYS A N 1
ATOM 1320 C CA . LYS A 1 168 ? 3.251 20.158 -23.550 1.00 75.38 168 LYS A CA 1
ATOM 1321 C C . LYS A 1 168 ? 4.239 20.509 -24.666 1.00 75.38 168 LYS A C 1
ATOM 1323 O O . LYS A 1 168 ? 5.142 19.734 -24.942 1.00 75.38 168 LYS A O 1
ATOM 1328 N N . GLU A 1 169 ? 4.082 21.686 -25.262 1.00 79.19 169 GLU A N 1
ATOM 1329 C CA . GLU A 1 169 ? 4.939 22.229 -26.324 1.00 79.19 169 GLU A CA 1
ATOM 1330 C C . GLU A 1 169 ? 6.369 22.537 -25.856 1.00 79.19 169 GLU A C 1
ATOM 1332 O O . GLU A 1 169 ? 7.293 22.549 -26.661 1.00 79.19 169 GLU A O 1
ATOM 1337 N N . GLN A 1 170 ? 6.556 22.770 -24.555 1.00 80.25 170 GLN A N 1
ATOM 1338 C CA . GLN A 1 170 ? 7.849 23.052 -23.927 1.00 80.25 170 GLN A CA 1
ATOM 1339 C C . GLN A 1 170 ? 8.442 21.813 -23.246 1.00 80.25 170 GLN A C 1
ATOM 1341 O O . GLN A 1 170 ? 9.553 21.875 -22.718 1.00 80.25 170 GLN A O 1
ATOM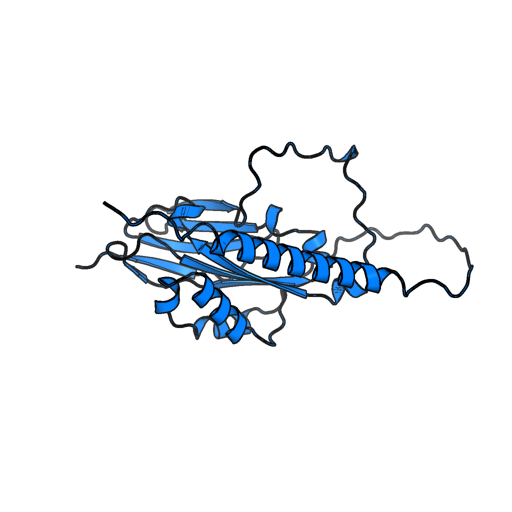 1346 N N . MET A 1 171 ? 7.720 20.685 -23.236 1.00 77.12 171 MET A N 1
ATOM 1347 C CA . MET A 1 171 ? 8.250 19.452 -22.670 1.00 77.12 171 MET A CA 1
ATOM 1348 C C . MET A 1 171 ? 9.400 18.939 -23.536 1.00 77.12 171 MET A C 1
ATOM 1350 O O . MET A 1 171 ? 9.202 18.710 -24.732 1.00 77.12 171 MET A O 1
ATOM 1354 N N . PRO A 1 172 ? 10.596 18.723 -22.956 1.00 77.31 172 PRO A N 1
ATOM 1355 C CA . PRO A 1 172 ? 11.668 18.078 -23.686 1.00 77.31 172 PRO A CA 1
ATOM 1356 C C . PRO A 1 172 ? 11.193 16.691 -24.138 1.00 77.31 172 PRO A C 1
ATOM 1358 O O . PRO A 1 172 ? 10.439 16.029 -23.411 1.00 77.31 172 PRO A O 1
ATOM 1361 N N . PRO A 1 173 ? 11.614 16.239 -25.329 1.00 76.38 173 PRO A N 1
ATOM 1362 C CA . PRO A 1 173 ? 11.257 14.917 -25.805 1.00 76.38 173 PRO A CA 1
ATOM 1363 C C . PRO A 1 173 ? 11.741 13.872 -24.800 1.00 76.38 173 PRO A C 1
ATOM 1365 O O . PRO A 1 173 ? 12.849 13.969 -24.262 1.00 76.38 173 PRO A O 1
ATOM 1368 N N . LEU A 1 174 ? 10.903 12.865 -24.544 1.00 75.12 174 LEU A N 1
ATOM 1369 C CA . LEU A 1 174 ? 11.317 11.724 -23.739 1.00 75.12 174 LEU A CA 1
ATOM 1370 C C . LEU A 1 174 ? 12.557 11.095 -24.396 1.00 75.12 174 LEU A C 1
ATOM 1372 O O . LEU A 1 174 ? 12.575 10.935 -25.621 1.00 75.12 174 LEU A O 1
ATOM 1376 N N . PRO A 1 175 ? 13.593 10.738 -23.618 1.00 75.62 175 PRO A N 1
ATOM 1377 C CA . PRO A 1 175 ? 14.776 10.092 -24.170 1.00 75.62 175 PRO A CA 1
ATOM 1378 C C . PRO A 1 175 ? 14.377 8.816 -24.929 1.00 75.62 175 PRO A C 1
ATOM 1380 O O . PRO A 1 175 ? 13.376 8.189 -24.575 1.00 75.62 175 PRO A O 1
ATOM 1383 N N . PRO A 1 176 ? 15.128 8.389 -25.956 1.00 76.62 176 PRO A N 1
ATOM 1384 C CA . PRO A 1 176 ? 14.807 7.176 -26.705 1.00 76.62 176 PRO A CA 1
ATOM 1385 C C . PRO A 1 176 ? 14.717 5.951 -25.781 1.00 76.62 176 PRO A C 1
ATOM 1387 O O . PRO A 1 176 ? 15.348 5.891 -24.721 1.00 76.62 176 PRO A O 1
ATOM 1390 N N . GLU A 1 177 ? 13.849 4.998 -26.122 1.00 73.06 177 GLU A N 1
ATOM 1391 C CA . GLU A 1 177 ? 13.723 3.740 -25.375 1.00 73.06 177 GLU A CA 1
ATOM 1392 C C . GLU A 1 177 ? 14.959 2.883 -25.672 1.00 73.06 177 GLU A C 1
ATOM 1394 O O . GLU A 1 177 ? 15.190 2.518 -26.823 1.00 73.06 177 GLU A O 1
ATOM 1399 N N . SER A 1 178 ? 15.779 2.590 -24.658 1.00 73.69 178 SER A N 1
ATOM 1400 C CA . SER A 1 178 ? 16.881 1.637 -24.810 1.00 73.69 178 SER A CA 1
ATOM 1401 C C . SER A 1 178 ? 16.387 0.214 -24.510 1.00 73.69 178 SER A C 1
ATOM 1403 O O . SER A 1 178 ? 15.530 0.040 -23.637 1.00 73.69 178 SER A O 1
ATOM 1405 N N . PRO A 1 179 ? 16.931 -0.826 -25.170 1.00 65.81 179 PRO A N 1
ATOM 1406 C CA . PRO A 1 179 ? 16.592 -2.221 -24.868 1.00 65.81 179 PRO A CA 1
ATOM 1407 C C . PRO A 1 179 ? 16.807 -2.578 -23.389 1.00 65.81 179 PRO A C 1
ATOM 1409 O O . PRO A 1 179 ? 16.023 -3.316 -22.795 1.00 65.81 179 PRO A O 1
ATOM 1412 N N . GLU A 1 180 ? 17.831 -1.988 -22.772 1.00 70.00 180 GLU A N 1
ATOM 1413 C CA . GLU A 1 180 ? 18.191 -2.160 -21.360 1.00 70.00 180 GLU A CA 1
ATOM 1414 C C . GLU A 1 180 ? 17.096 -1.683 -20.397 1.00 70.00 180 GLU A C 1
ATOM 1416 O O . GLU A 1 180 ? 16.929 -2.241 -19.312 1.00 70.00 180 GLU A O 1
ATOM 1421 N N . MET A 1 181 ? 16.294 -0.693 -20.802 1.00 66.44 181 MET A N 1
ATOM 1422 C CA . MET A 1 181 ? 15.242 -0.112 -19.967 1.00 66.44 181 MET A CA 1
ATOM 1423 C C . MET A 1 181 ? 14.109 -1.102 -19.660 1.00 66.44 181 MET A C 1
ATOM 1425 O O . MET A 1 181 ? 1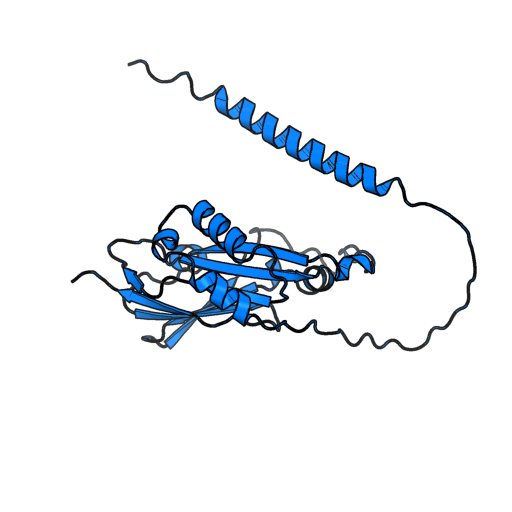3.409 -0.954 -18.660 1.00 66.44 181 MET A O 1
ATOM 1429 N N . ARG A 1 182 ? 13.943 -2.144 -20.484 1.00 66.19 182 ARG A N 1
ATOM 1430 C CA . ARG A 1 182 ? 12.982 -3.232 -20.236 1.00 66.19 182 ARG A CA 1
ATOM 1431 C C . ARG A 1 182 ? 13.497 -4.252 -19.218 1.00 66.19 182 ARG A C 1
ATOM 1433 O O . ARG A 1 182 ? 12.694 -4.926 -18.579 1.00 66.19 182 ARG A O 1
ATOM 1440 N N . SER A 1 183 ? 14.816 -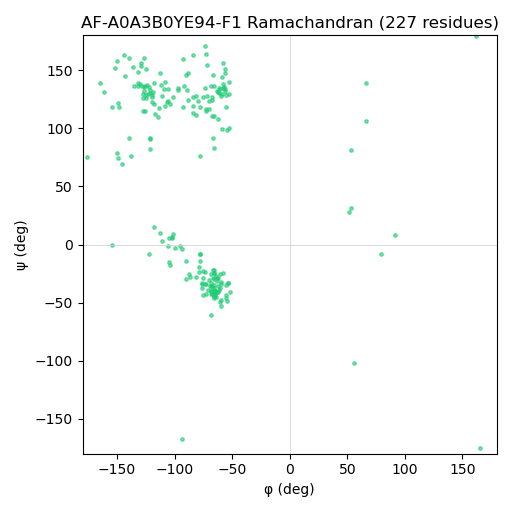4.352 -19.065 1.00 68.56 183 SER A N 1
ATOM 1441 C CA . SER A 1 183 ? 15.485 -5.334 -18.206 1.00 68.56 183 SER A CA 1
ATOM 1442 C C . SER A 1 183 ? 15.633 -4.851 -16.762 1.00 68.56 183 SER A C 1
ATOM 1444 O O . SER A 1 183 ? 15.656 -5.666 -15.839 1.00 68.56 183 SER A O 1
ATOM 1446 N N . VAL A 1 184 ? 15.718 -3.533 -16.554 1.00 77.12 184 VAL A N 1
ATOM 1447 C CA . VAL A 1 184 ? 15.805 -2.923 -15.221 1.00 77.12 184 VAL A CA 1
ATOM 1448 C C . VAL A 1 184 ? 14.415 -2.852 -14.591 1.00 77.12 184 VAL A C 1
ATOM 1450 O O . VAL A 1 184 ? 13.496 -2.257 -15.157 1.00 77.12 184 VAL A O 1
ATOM 1453 N N . ARG A 1 185 ? 14.274 -3.447 -13.403 1.00 81.81 185 ARG A N 1
ATOM 1454 C CA . ARG A 1 185 ? 13.075 -3.353 -12.563 1.00 81.81 185 ARG A CA 1
ATOM 1455 C C . ARG A 1 185 ? 13.344 -2.437 -11.385 1.00 81.81 185 ARG A C 1
ATOM 1457 O O . ARG A 1 185 ? 14.369 -2.565 -10.721 1.00 81.81 185 ARG A O 1
ATOM 1464 N N . MET A 1 186 ? 12.401 -1.548 -11.128 1.00 86.12 186 MET A N 1
ATOM 1465 C CA . MET A 1 186 ? 12.372 -0.708 -9.946 1.00 86.12 186 MET A CA 1
ATOM 1466 C C . MET A 1 186 ? 11.332 -1.280 -8.999 1.00 86.12 186 MET A C 1
ATOM 1468 O O . MET A 1 186 ? 10.167 -1.398 -9.370 1.00 86.12 186 MET A O 1
ATOM 1472 N N . THR A 1 187 ? 11.759 -1.638 -7.793 1.00 91.38 187 THR A N 1
ATOM 1473 C CA . THR A 1 187 ? 10.867 -2.023 -6.699 1.00 91.38 187 THR A CA 1
ATOM 1474 C C . THR A 1 187 ? 10.895 -0.918 -5.661 1.00 91.38 187 THR A C 1
ATOM 1476 O O . THR A 1 187 ? 11.969 -0.444 -5.297 1.00 91.38 187 THR A O 1
ATOM 1479 N N . ALA A 1 188 ? 9.724 -0.516 -5.187 1.00 92.38 188 ALA A N 1
ATOM 1480 C CA . ALA A 1 188 ? 9.585 0.461 -4.126 1.00 92.38 188 ALA A CA 1
ATOM 1481 C C . ALA A 1 188 ? 8.611 -0.051 -3.067 1.00 92.38 188 ALA A C 1
ATOM 1483 O O . ALA A 1 188 ? 7.554 -0.607 -3.377 1.00 92.38 188 ALA A O 1
ATOM 1484 N N . THR A 1 189 ? 8.985 0.190 -1.817 1.00 95.88 189 THR A N 1
ATOM 1485 C CA . THR A 1 189 ? 8.209 -0.133 -0.625 1.00 95.88 189 THR A CA 1
ATOM 1486 C C . THR A 1 189 ? 7.929 1.164 0.116 1.00 95.88 189 THR A C 1
ATOM 1488 O O . THR A 1 189 ? 8.851 1.918 0.418 1.00 95.88 189 THR A O 1
ATOM 1491 N N . ILE A 1 190 ? 6.663 1.436 0.423 1.00 95.50 190 ILE A N 1
ATOM 1492 C CA . ILE A 1 190 ? 6.260 2.635 1.161 1.00 95.50 190 ILE A CA 1
ATOM 1493 C C . ILE A 1 190 ? 5.227 2.302 2.232 1.00 95.50 190 ILE A C 1
ATOM 1495 O O . ILE A 1 190 ? 4.434 1.369 2.094 1.00 95.50 190 ILE A O 1
ATOM 1499 N N . VAL A 1 191 ? 5.209 3.120 3.283 1.00 96.88 191 VAL A N 1
ATOM 1500 C CA . VAL A 1 191 ? 4.151 3.118 4.294 1.00 96.88 191 VAL A CA 1
ATOM 1501 C C . VAL A 1 191 ? 3.273 4.348 4.082 1.00 96.88 191 VAL A C 1
ATOM 1503 O O . VAL A 1 191 ? 3.733 5.496 4.027 1.00 96.88 191 VAL A O 1
ATOM 1506 N N . PHE A 1 192 ? 1.982 4.108 3.904 1.00 96.56 192 PHE A N 1
ATOM 1507 C CA . PHE A 1 192 ? 0.976 5.129 3.677 1.00 96.56 192 PHE A CA 1
ATOM 1508 C C . PHE A 1 192 ? -0.026 5.113 4.829 1.00 96.56 192 PHE A C 1
ATOM 1510 O O . PHE A 1 192 ? -0.777 4.160 4.989 1.00 96.56 192 PHE A O 1
ATOM 1517 N N . ASP A 1 193 ? -0.042 6.161 5.645 1.00 96.56 193 ASP A N 1
ATOM 1518 C CA . ASP A 1 193 ? -1.054 6.308 6.688 1.00 96.56 193 ASP A CA 1
ATOM 1519 C C . ASP A 1 193 ? -2.348 6.874 6.090 1.00 96.56 193 ASP A C 1
ATOM 1521 O O . ASP A 1 193 ? -2.396 8.036 5.677 1.00 96.56 193 ASP A O 1
ATOM 1525 N N . LEU A 1 194 ? -3.402 6.055 6.046 1.00 96.50 194 LEU A N 1
ATOM 1526 C CA . LEU A 1 194 ? -4.694 6.446 5.483 1.00 96.50 194 LEU A CA 1
ATOM 1527 C C . LEU A 1 194 ? -5.328 7.603 6.265 1.00 96.50 194 LEU A C 1
ATOM 1529 O O . LEU A 1 194 ? -6.000 8.441 5.663 1.00 96.50 194 LEU A O 1
ATOM 1533 N N . HIS A 1 195 ? -5.090 7.702 7.575 1.00 95.81 195 HIS A N 1
ATOM 1534 C CA . HIS A 1 195 ? -5.654 8.792 8.361 1.00 95.81 195 HIS A CA 1
ATOM 1535 C C . HIS A 1 195 ? -5.031 10.135 7.969 1.00 95.81 195 HIS A C 1
ATOM 1537 O O . HIS A 1 195 ? -5.727 11.019 7.474 1.00 95.81 195 HIS A O 1
ATOM 1543 N N . SER A 1 196 ? -3.713 10.286 8.129 1.00 94.19 196 SER A N 1
ATOM 1544 C CA . SER A 1 196 ? -3.049 11.574 7.896 1.00 94.19 196 SER A CA 1
ATOM 1545 C C . SER A 1 196 ? -2.869 11.931 6.418 1.00 94.19 196 SER A C 1
ATOM 1547 O O . SER A 1 196 ? -2.942 13.109 6.068 1.00 94.19 196 SER A O 1
ATOM 1549 N N . LYS A 1 197 ? -2.633 10.951 5.532 1.00 91.62 197 LYS A N 1
ATOM 1550 C CA . LYS A 1 197 ? -2.359 11.215 4.106 1.00 91.62 197 LYS A CA 1
ATOM 1551 C C . LYS A 1 197 ? -3.624 11.234 3.251 1.00 91.62 197 LYS A C 1
ATOM 1553 O O . LYS A 1 197 ? -3.657 11.953 2.255 1.00 91.62 197 LYS A O 1
ATOM 1558 N N . ALA A 1 198 ? -4.655 10.472 3.627 1.00 90.75 198 ALA A N 1
ATOM 1559 C CA . ALA A 1 198 ? -5.920 10.394 2.893 1.00 90.75 198 ALA A CA 1
ATOM 1560 C C . ALA A 1 198 ? -7.121 11.021 3.620 1.00 90.75 198 ALA A C 1
ATOM 1562 O O . ALA A 1 198 ? -8.222 11.005 3.073 1.00 90.75 198 ALA A O 1
ATOM 1563 N N . ASN A 1 199 ? -6.913 11.626 4.797 1.00 92.56 199 ASN A N 1
ATOM 1564 C CA . ASN A 1 199 ? -7.967 12.217 5.629 1.00 92.56 199 ASN A CA 1
ATOM 1565 C C . ASN A 1 199 ? -9.111 11.234 5.928 1.00 92.56 199 ASN A C 1
ATOM 1567 O O . ASN A 1 199 ? -10.267 11.639 6.063 1.00 92.56 199 ASN A O 1
ATOM 1571 N N . ILE A 1 200 ? -8.800 9.937 6.018 1.00 93.50 200 ILE A N 1
ATOM 1572 C CA . ILE A 1 200 ? -9.780 8.923 6.406 1.00 93.50 200 ILE A CA 1
ATOM 1573 C C . ILE A 1 200 ? -10.074 9.097 7.902 1.00 93.50 200 ILE A C 1
ATOM 1575 O O . ILE A 1 200 ? -9.132 9.159 8.696 1.00 93.50 200 ILE A O 1
ATOM 1579 N N . PRO A 1 201 ? -11.343 9.208 8.325 1.00 93.69 201 PRO A N 1
ATOM 1580 C CA . PRO A 1 201 ? -11.673 9.448 9.726 1.00 93.69 201 PRO A CA 1
ATOM 1581 C C . PRO A 1 201 ? -11.285 8.258 10.617 1.00 93.69 201 PRO A C 1
ATOM 1583 O O . PRO A 1 201 ? -11.572 7.109 10.288 1.00 93.69 201 PRO A O 1
ATOM 1586 N N . LEU A 1 202 ? -10.693 8.542 11.783 1.00 94.06 202 LEU A N 1
ATOM 1587 C CA . LEU A 1 202 ? -10.497 7.563 12.861 1.00 94.06 202 LEU A CA 1
ATOM 1588 C C . LEU A 1 202 ? -11.817 7.359 13.611 1.00 94.06 202 LEU A C 1
ATOM 1590 O O . LEU A 1 202 ? -12.032 7.904 14.691 1.00 94.06 202 LEU A O 1
ATOM 1594 N N . LYS A 1 203 ? -12.728 6.609 12.999 1.00 93.75 203 LYS A N 1
ATOM 1595 C CA . LYS A 1 203 ? -14.021 6.233 13.578 1.00 93.75 203 LYS A CA 1
ATOM 1596 C C . LYS A 1 203 ? -14.211 4.726 13.468 1.00 93.75 203 LYS A C 1
ATOM 1598 O O . LYS A 1 203 ? -13.627 4.095 12.592 1.00 93.75 203 LYS A O 1
ATOM 1603 N N . LEU A 1 204 ? -15.042 4.159 14.333 1.00 95.25 204 LEU A N 1
ATOM 1604 C CA . LEU A 1 204 ? -15.378 2.738 14.271 1.00 95.25 204 LEU A CA 1
ATOM 1605 C C . LEU A 1 204 ? -15.992 2.391 12.910 1.00 95.25 204 LEU A C 1
ATOM 1607 O O . LEU A 1 204 ? -16.861 3.114 12.423 1.00 95.25 204 LEU A O 1
ATOM 1611 N N . GLY A 1 205 ? -15.558 1.289 12.303 1.00 95.31 205 GLY A N 1
ATOM 1612 C CA . GLY A 1 205 ? -16.055 0.893 10.987 1.00 95.31 205 GLY A CA 1
ATOM 1613 C C . GLY A 1 205 ? -15.163 -0.101 10.258 1.00 95.31 205 GLY A C 1
ATOM 1614 O O . GLY A 1 205 ? -14.113 -0.504 10.755 1.00 95.31 205 GLY A O 1
ATOM 1615 N N . LYS A 1 206 ? -15.600 -0.497 9.059 1.00 97.25 206 LYS A N 1
ATOM 1616 C CA . LYS A 1 206 ? -14.873 -1.417 8.179 1.00 97.25 206 LYS A CA 1
ATOM 1617 C C . LYS A 1 206 ? -14.538 -0.724 6.874 1.00 97.25 206 LYS A C 1
ATOM 1619 O O . LYS A 1 206 ? -15.412 -0.147 6.234 1.00 97.25 206 LYS A O 1
ATOM 1624 N N . PHE A 1 207 ? -13.284 -0.833 6.469 1.00 97.69 207 PHE A N 1
ATOM 1625 C CA . PHE A 1 207 ? -12.746 -0.188 5.287 1.00 97.69 207 PHE A CA 1
ATOM 1626 C C . PHE A 1 207 ? -12.186 -1.235 4.333 1.00 97.69 207 PHE A C 1
ATOM 1628 O O . PHE A 1 207 ? -11.425 -2.111 4.743 1.00 97.69 207 PHE A O 1
ATOM 1635 N N . LEU A 1 208 ? -12.539 -1.119 3.057 1.00 98.19 208 LEU A N 1
ATOM 1636 C CA . LEU A 1 208 ? -11.922 -1.858 1.962 1.00 98.19 208 LEU A CA 1
ATOM 1637 C C . LEU A 1 208 ? -10.951 -0.929 1.241 1.00 98.19 208 LEU A C 1
ATOM 1639 O O . LEU A 1 208 ? -11.330 0.165 0.823 1.00 98.19 208 LEU A O 1
ATOM 1643 N N . VAL A 1 209 ? -9.703 -1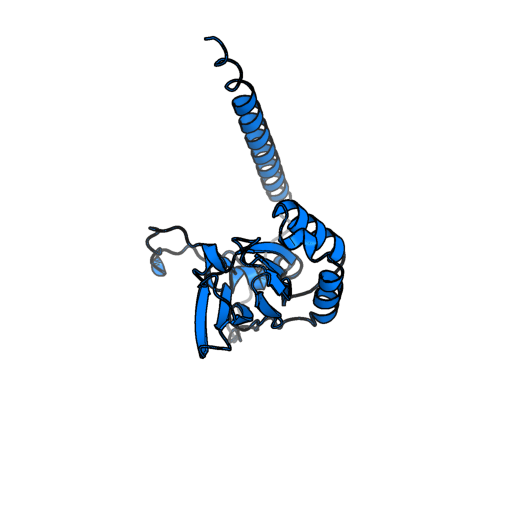.354 1.088 1.00 98.31 209 VAL A N 1
ATOM 1644 C CA . VAL A 1 209 ? -8.649 -0.528 0.497 1.00 98.31 209 VAL A CA 1
ATOM 1645 C C . VAL A 1 209 ? -8.019 -1.249 -0.682 1.00 98.31 209 VAL A C 1
ATOM 1647 O O . VAL A 1 209 ? -7.721 -2.440 -0.597 1.00 98.31 209 VAL A O 1
ATOM 1650 N N . LYS A 1 210 ? -7.785 -0.510 -1.767 1.00 98.06 210 LYS A N 1
ATOM 1651 C CA . LYS A 1 210 ? -6.993 -0.943 -2.920 1.00 98.06 210 LYS A CA 1
ATOM 1652 C C . LYS A 1 210 ? -6.184 0.206 -3.508 1.00 98.06 210 LYS A C 1
ATOM 1654 O O . LYS A 1 210 ? -6.470 1.375 -3.254 1.00 98.06 210 LYS A O 1
ATOM 1659 N N . ILE A 1 211 ? -5.184 -0.119 -4.316 1.00 97.69 211 ILE A N 1
ATOM 1660 C CA . ILE A 1 211 ? -4.397 0.853 -5.074 1.00 97.69 211 ILE A CA 1
ATOM 1661 C C . ILE A 1 211 ? -4.563 0.589 -6.560 1.00 97.69 211 ILE A C 1
ATOM 1663 O O . ILE A 1 211 ? -4.544 -0.555 -7.006 1.00 97.69 211 ILE A O 1
ATOM 1667 N N . VAL A 1 212 ? -4.700 1.672 -7.320 1.00 96.69 212 VAL A N 1
ATOM 1668 C CA . VAL A 1 212 ? -4.791 1.638 -8.777 1.00 96.69 212 VAL A CA 1
ATOM 1669 C C . VAL A 1 212 ? -3.689 2.507 -9.370 1.00 96.69 212 VAL A C 1
ATOM 1671 O O . VAL A 1 212 ? -3.541 3.669 -8.986 1.00 96.69 212 VAL A O 1
ATOM 1674 N N . ILE A 1 213 ? -2.938 1.957 -10.325 1.00 94.31 213 ILE A N 1
ATOM 1675 C CA . ILE A 1 213 ? -1.995 2.694 -11.177 1.00 94.31 213 ILE A CA 1
ATOM 1676 C C . ILE A 1 213 ? -2.415 2.475 -12.626 1.00 94.31 213 ILE A C 1
ATOM 1678 O O . ILE A 1 213 ? -1.995 1.519 -13.284 1.00 94.31 213 ILE A O 1
ATOM 1682 N N . LYS A 1 214 ? -3.254 3.387 -13.127 1.00 91.94 214 LYS A N 1
ATOM 1683 C CA . LYS A 1 214 ? -3.868 3.307 -14.459 1.00 91.94 214 LYS A CA 1
ATOM 1684 C C . LYS A 1 214 ? -4.634 1.987 -14.659 1.00 91.94 214 LYS A C 1
ATOM 1686 O O . LYS A 1 214 ? -5.750 1.878 -14.178 1.00 91.94 214 LYS A O 1
ATOM 1691 N N . ASP A 1 215 ? -4.054 1.028 -15.376 1.00 91.44 215 ASP A N 1
ATOM 1692 C CA . ASP A 1 215 ? -4.601 -0.300 -15.688 1.00 91.44 215 ASP A CA 1
ATOM 1693 C C . ASP A 1 215 ? -4.144 -1.404 -14.718 1.00 91.44 215 ASP A C 1
ATOM 1695 O O . ASP A 1 215 ? -4.550 -2.551 -14.872 1.00 91.44 215 ASP A O 1
ATOM 1699 N N . TRP A 1 216 ? -3.299 -1.085 -13.734 1.00 94.31 216 TRP A N 1
ATOM 1700 C CA . TRP A 1 216 ? -2.895 -2.022 -12.684 1.00 94.31 216 TRP A CA 1
ATOM 1701 C C . TRP A 1 216 ? -3.730 -1.817 -11.425 1.00 94.31 216 TRP A C 1
ATOM 1703 O O . TRP A 1 216 ? -3.874 -0.684 -10.963 1.00 94.31 216 TRP A O 1
ATOM 1713 N N . GLU A 1 217 ? -4.209 -2.914 -10.841 1.00 95.94 217 GLU A N 1
ATOM 1714 C CA . GLU A 1 217 ? -4.936 -2.930 -9.571 1.00 95.94 217 GLU A CA 1
ATOM 1715 C C . GLU A 1 217 ? -4.217 -3.836 -8.567 1.00 95.94 217 GLU A C 1
ATOM 1717 O O . GLU A 1 217 ? -3.779 -4.932 -8.911 1.00 95.94 217 GLU A O 1
ATOM 1722 N N . SER A 1 218 ? -4.081 -3.383 -7.322 1.00 97.50 218 SER A N 1
ATOM 1723 C CA . SER A 1 218 ? -3.563 -4.220 -6.239 1.00 97.50 218 SER A CA 1
ATOM 1724 C C . SER A 1 218 ? -4.586 -5.258 -5.777 1.00 97.50 218 SER A C 1
ATOM 1726 O O . SER A 1 218 ? -5.774 -5.169 -6.084 1.00 97.50 218 SER A O 1
ATOM 1728 N N . ASN A 1 219 ? -4.150 -6.186 -4.921 1.00 97.88 219 ASN A N 1
ATOM 1729 C CA . ASN A 1 219 ? -5.082 -6.916 -4.065 1.00 97.88 219 ASN A CA 1
ATOM 1730 C C . ASN A 1 219 ? -5.886 -5.951 -3.180 1.00 97.88 219 ASN A C 1
ATOM 1732 O O . ASN A 1 219 ? -5.426 -4.849 -2.870 1.00 97.88 219 ASN A O 1
ATOM 1736 N N . GLU A 1 220 ? -7.059 -6.391 -2.739 1.00 97.50 220 GLU A N 1
ATOM 1737 C CA . GLU A 1 220 ? -7.870 -5.653 -1.775 1.00 97.50 220 GLU A CA 1
ATOM 1738 C C . GLU A 1 220 ? -7.516 -6.074 -0.344 1.00 97.50 220 GLU A C 1
ATOM 1740 O O . GLU A 1 220 ? -7.184 -7.236 -0.080 1.00 97.50 220 GLU A O 1
ATOM 1745 N N . VAL A 1 221 ? -7.572 -5.128 0.592 1.00 97.69 221 VAL A N 1
ATOM 1746 C CA . VAL A 1 221 ? -7.384 -5.392 2.024 1.00 97.69 221 VAL A CA 1
ATOM 1747 C C . VAL A 1 221 ? -8.536 -4.813 2.826 1.00 97.69 221 VAL A C 1
ATOM 1749 O O . VAL A 1 221 ? -8.970 -3.688 2.589 1.00 97.69 221 VAL A O 1
ATOM 1752 N N . ASN A 1 222 ? -9.017 -5.599 3.786 1.00 97.62 222 ASN A N 1
ATOM 1753 C CA . ASN A 1 222 ? -10.035 -5.183 4.741 1.00 97.62 222 ASN A CA 1
ATOM 1754 C C . ASN A 1 222 ? -9.363 -4.729 6.037 1.00 97.62 222 ASN A C 1
ATOM 1756 O O . ASN A 1 222 ? -8.489 -5.431 6.552 1.00 97.62 222 ASN A O 1
ATOM 1760 N N . ILE A 1 223 ? -9.793 -3.582 6.555 1.00 97.56 223 ILE A N 1
ATOM 1761 C CA . ILE A 1 223 ? -9.324 -2.993 7.809 1.00 97.56 223 ILE A CA 1
ATOM 1762 C C . ILE A 1 223 ? -10.547 -2.684 8.669 1.00 97.56 223 ILE A C 1
ATOM 1764 O O . ILE A 1 223 ? -11.461 -1.992 8.227 1.00 97.56 223 ILE A O 1
ATOM 1768 N N . GLU A 1 224 ? -10.567 -3.174 9.899 1.00 97.31 224 GLU A N 1
ATOM 1769 C CA . GLU A 1 224 ? -11.593 -2.874 10.891 1.00 97.31 224 GLU A CA 1
ATOM 1770 C C . GLU A 1 224 ? -11.021 -1.940 11.961 1.00 97.31 224 GLU A C 1
ATOM 1772 O O . GLU A 1 224 ? -10.011 -2.244 12.599 1.00 97.31 224 GLU A O 1
ATOM 1777 N N . LEU A 1 225 ? -11.658 -0.784 12.142 1.00 96.44 225 LEU A N 1
ATOM 1778 C CA . LEU A 1 225 ? -11.339 0.170 13.198 1.00 96.44 225 LEU A CA 1
ATOM 1779 C C . LEU A 1 225 ? -12.222 -0.133 14.410 1.00 96.44 225 LEU A C 1
ATOM 1781 O O . LEU A 1 225 ? -13.450 -0.057 14.320 1.00 96.44 225 LEU A O 1
ATOM 1785 N N . MET A 1 226 ? -11.595 -0.483 15.532 1.00 95.56 226 MET A N 1
ATOM 1786 C CA . MET A 1 226 ? -12.265 -0.876 16.777 1.00 95.56 226 MET A CA 1
ATOM 1787 C C . MET A 1 226 ? -11.767 -0.057 17.971 1.00 95.56 226 MET A C 1
ATOM 1789 O O . MET A 1 226 ? -10.677 0.504 17.920 1.00 95.56 226 MET A O 1
ATOM 1793 N N . SER A 1 227 ? -12.554 -0.022 19.044 1.00 92.38 227 SER A N 1
ATOM 1794 C CA . SER A 1 227 ? -12.208 0.563 20.348 1.00 92.38 227 SER A CA 1
ATOM 1795 C C . SER A 1 227 ? -12.112 -0.562 21.389 1.00 92.38 227 SER A C 1
ATOM 1797 O O . SER A 1 227 ? -12.804 -1.579 21.247 1.00 92.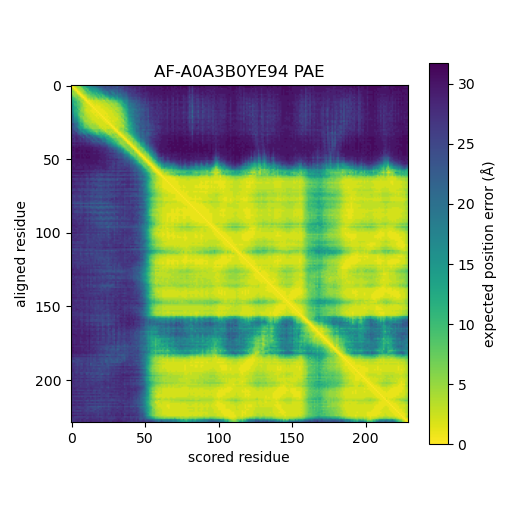38 227 SER A O 1
ATOM 1799 N N . GLU A 1 228 ? -11.233 -0.433 22.387 1.00 82.31 228 GLU A N 1
ATOM 1800 C CA . GLU A 1 228 ? -11.195 -1.369 23.518 1.00 82.31 228 GLU A CA 1
ATOM 1801 C C . GLU A 1 228 ? -12.467 -1.199 24.343 1.00 82.31 228 GLU A C 1
ATOM 1803 O O . GLU A 1 228 ? -12.832 -0.094 24.740 1.00 82.31 228 GLU A O 1
ATOM 1808 N N . LYS A 1 229 ? -13.163 -2.313 24.570 1.00 59.41 229 LYS A N 1
ATOM 1809 C CA . LYS A 1 229 ? -14.253 -2.371 25.543 1.00 59.41 229 LYS A CA 1
ATOM 1810 C C . LYS A 1 229 ? -13.707 -2.505 26.953 1.00 59.41 229 LYS A C 1
ATOM 1812 O O . LYS A 1 229 ? -12.736 -3.277 27.119 1.00 59.41 229 LYS A O 1
#

Radius of gyration: 23.03 Å; Cα contacts (8 Å, |Δi|>4): 309; chains: 1; bounding box: 54×42×81 Å

Foldseek 3Di:
DDDPDPPPPVVVVVVVVVVVVVVVVVVVVVVVVPPDDDDDDDDDDDDPDDDPPPPPDDDWDDCVQLQVLLVPDDLVCQQPDFVSSQVSSCVSCPPPDIAAKAKDFRQEDALVPDPFGKMKIKGKHFLVCCLVQPLQVFKWKWKAFPVVRDIFIARPHDDPPPDDPDPPVPDDDDPDDDPVRRVDMDMDIGMDTCCPRRVDDLDFGKMWIWMDRPPGIYDIGIHGYHHDD

Sequence (229 aa):
MLVKKNIKHGFAHYINFIIQIFLLFFCLVLSIKTLAFSSDSSNTQSVADRVSQKKETIAMTPIDEIINALKSIDSKLFFGPESSLVLRAEEVIQGKKFDGIVIRAPQVVNIDNSRTIPLLVVFSQNGKRERDVPPGDHAFVICKDITEDTTWKVPLFSMPKGKIPMPKEQMPPLPPESPEMRSVRMTATIVFDLHSKANIPLKLGKFLVKIVIKDWESNEVNIELMSEK

pLDDT: mean 79.97, std 20.18, range [31.91, 98.5]